Protein AF-A0A0F9K591-F1 (afdb_monomer_lite)

Sequence (362 aa):
MTRSLPLEEAEEAMSMILRGEVLPEQLGAFLMLLRVKEESPEEIAGFVRAGRNLFDLPSPAPEVDIDWSSYAGKRRQLPWFLLAALLLGGASMISLLFRRGQDRPLLLFVGWRRIGRICLLAVVLPLAVYTVYTFTGRDRIYGMGYVMDKAVLAFVVLIAAVYLLLIRLSYSAVRRRAIELGLDVPPAIGLRDRKWTVGIGAVIALAAAVYLLGWWAGVFEPKQWNRLDYFVPGLYSVPGLDYSGPGPDYFGPGVILACVVVGFLLACKVREYFGVTYRKRYKPFRRALRRSLVPILAAATILIGVSCGWVLARGERSAVRRMKGNAVVSLSREVDRCDYRLLRDRMARQHKQMLAKGRHGQ

Organism: NCBI:txid412755

pLDDT: mean 71.99, std 16.07, range [31.25, 96.31]

Foldseek 3Di:
DDDADALQRLLVVLLCVVVVVDDPVRVVVVVVSCVVVPHDPSNVNSNVNSVVVPDDDDPPDDDDPDDDDCDDDPDPDDPVVVVVCVVVVVVVVVVVVPDDDPLDLDLQPLDPVLLVVLLCVLPVVLVVVLVVLVVLAPCPLDDCLQCLLVVLLSVLVSVLSSVVSNLVSLLVSLQVSCVVVVHDHDDDDDCVVCVPLVVVLVVLVVVSVVVSVCNRVCVVPDPDDDSPLDDPPPPDDDPDDPNPDDPRPNPDPSVVSSVVSVVSVVVVCCCPVVPPVCCPPCVSSSVSSVSNSVVSVVVSVVVNCVVVVVVVVVVLVVVCVVCVVPDPDDVVVVVVVPDDVVVVVVVVVVVVVVVVVVVVPD

Structure (mmCIF, N/CA/C/O backbone):
data_AF-A0A0F9K591-F1
#
_entry.id   AF-A0A0F9K591-F1
#
loop_
_atom_site.group_PDB
_atom_site.id
_atom_site.type_symbol
_atom_site.label_atom_id
_atom_site.label_alt_id
_atom_site.label_comp_id
_atom_site.label_asym_id
_atom_site.label_entity_id
_atom_site.label_seq_id
_atom_site.pdbx_PDB_ins_code
_atom_site.Cartn_x
_atom_site.Cartn_y
_atom_site.Cartn_z
_atom_site.occupancy
_atom_site.B_iso_or_equiv
_atom_site.auth_seq_id
_atom_site.auth_comp_id
_atom_site.auth_asym_id
_atom_site.auth_atom_id
_atom_site.pdbx_PDB_model_num
ATOM 1 N N . MET A 1 1 ? -56.962 -6.510 19.700 1.00 41.84 1 MET A N 1
ATOM 2 C CA . MET A 1 1 ? -56.358 -5.745 20.809 1.00 41.84 1 MET A CA 1
ATOM 3 C C . MET A 1 1 ? -54.937 -6.241 20.958 1.00 41.84 1 MET A C 1
ATOM 5 O O . MET A 1 1 ? -54.765 -7.384 21.350 1.00 41.84 1 MET A O 1
ATOM 9 N N . THR A 1 2 ? -53.942 -5.438 20.599 1.00 63.00 2 THR A N 1
ATOM 10 C CA . THR A 1 2 ? -52.539 -5.829 20.774 1.00 63.00 2 THR A CA 1
ATOM 11 C C . THR A 1 2 ? -51.804 -4.607 21.300 1.00 63.00 2 THR A C 1
ATOM 13 O O . THR A 1 2 ? -51.453 -3.717 20.532 1.00 63.00 2 THR A O 1
ATOM 16 N N . ARG A 1 3 ? -51.684 -4.510 22.629 1.00 86.38 3 ARG A N 1
ATOM 17 C CA . ARG A 1 3 ? -50.817 -3.514 23.270 1.00 86.38 3 ARG A CA 1
ATOM 18 C C . ARG A 1 3 ? -49.416 -4.107 23.392 1.00 86.38 3 ARG A C 1
ATOM 20 O O . ARG A 1 3 ? -49.297 -5.307 23.631 1.00 86.38 3 ARG A O 1
ATOM 27 N N . SER A 1 4 ? -48.384 -3.288 23.232 1.00 89.12 4 SER A N 1
ATOM 28 C CA . SER A 1 4 ? -47.026 -3.687 23.611 1.00 89.12 4 SER A CA 1
ATOM 29 C C . SER A 1 4 ? -46.876 -3.675 25.125 1.00 89.12 4 SER A C 1
ATOM 31 O O . SER A 1 4 ? -47.533 -2.882 25.807 1.00 89.12 4 SER A O 1
ATOM 33 N N . LEU A 1 5 ? -46.039 -4.571 25.637 1.00 91.12 5 LEU A N 1
ATOM 34 C CA . LEU A 1 5 ? -45.696 -4.595 27.048 1.00 91.12 5 LEU A CA 1
ATOM 35 C C . LEU A 1 5 ? -44.715 -3.451 27.350 1.00 91.12 5 LEU A C 1
ATOM 37 O O . LEU A 1 5 ? -43.788 -3.220 26.570 1.00 91.12 5 LEU A O 1
ATOM 41 N N . PRO A 1 6 ? -44.893 -2.724 28.464 1.00 94.12 6 PRO A N 1
ATOM 42 C CA . PRO A 1 6 ? -43.835 -1.882 28.999 1.00 94.12 6 PRO A CA 1
ATOM 43 C C . PRO A 1 6 ? -42.636 -2.741 29.423 1.00 94.12 6 PRO A C 1
ATOM 45 O O . PRO A 1 6 ? -42.735 -3.960 29.582 1.00 94.12 6 PRO A O 1
ATOM 48 N N . LEU A 1 7 ? -41.489 -2.090 29.604 1.00 94.25 7 LEU A N 1
ATOM 49 C CA . LEU A 1 7 ? -40.208 -2.749 29.846 1.00 94.25 7 LEU A CA 1
ATOM 50 C C . LEU A 1 7 ? -40.239 -3.687 31.062 1.00 94.25 7 LEU A C 1
ATOM 52 O O . LEU A 1 7 ? -39.704 -4.790 30.983 1.00 94.25 7 LEU A O 1
ATOM 56 N N . GLU A 1 8 ? -40.873 -3.269 32.161 1.00 96.00 8 GLU A N 1
ATOM 57 C CA . GLU A 1 8 ? -40.969 -4.064 33.388 1.00 96.00 8 GLU A CA 1
ATOM 58 C C . GLU A 1 8 ? -41.819 -5.326 33.183 1.00 96.00 8 GLU A C 1
ATOM 60 O O . GLU A 1 8 ? -41.392 -6.418 33.552 1.00 96.00 8 GLU A O 1
ATOM 65 N N . GLU A 1 9 ? -42.979 -5.198 32.526 1.00 95.38 9 GLU A N 1
ATOM 66 C CA . GLU A 1 9 ? -43.851 -6.340 32.206 1.00 95.38 9 GLU A CA 1
ATOM 67 C C . GLU A 1 9 ? -43.150 -7.321 31.249 1.00 95.38 9 GLU A C 1
ATOM 69 O O . GLU A 1 9 ? -43.294 -8.536 31.375 1.00 95.38 9 GLU A O 1
ATOM 74 N N . ALA A 1 10 ? -42.364 -6.812 30.296 1.00 95.50 10 ALA A N 1
ATOM 75 C CA . ALA A 1 10 ? -41.593 -7.640 29.376 1.00 95.50 10 ALA A CA 1
ATOM 76 C C . ALA A 1 10 ? -40.443 -8.387 30.074 1.00 95.50 10 ALA A C 1
ATOM 78 O O . ALA A 1 10 ? -40.210 -9.565 29.789 1.00 95.50 10 ALA A O 1
ATOM 79 N N . GLU A 1 11 ? -39.732 -7.725 30.992 1.00 96.31 11 GLU A N 1
ATOM 80 C CA . GLU A 1 11 ? -38.689 -8.342 31.820 1.00 96.31 11 GLU A CA 1
ATOM 81 C C . GLU A 1 11 ? -39.271 -9.435 32.721 1.00 96.31 11 GLU A C 1
ATOM 83 O O . GLU A 1 11 ? -38.713 -10.532 32.787 1.00 96.31 11 GLU A O 1
ATOM 88 N N . GLU A 1 12 ? -40.409 -9.181 33.366 1.00 95.69 12 GLU A N 1
ATOM 89 C CA . GLU A 1 12 ? -41.097 -10.164 34.203 1.00 95.69 12 GLU A CA 1
ATOM 90 C C . GLU A 1 12 ? -41.573 -11.368 33.381 1.00 95.69 12 GLU A C 1
ATOM 92 O O . GLU A 1 12 ? -41.229 -12.507 33.705 1.00 95.69 12 GLU A O 1
ATOM 97 N N . ALA A 1 13 ? -42.269 -11.126 32.265 1.00 94.81 13 ALA A N 1
ATOM 98 C CA . ALA A 1 13 ? -42.763 -12.186 31.390 1.00 94.81 13 ALA A CA 1
ATOM 99 C C . ALA A 1 13 ? -41.624 -13.078 30.871 1.00 94.81 13 ALA A C 1
ATOM 101 O O . ALA A 1 13 ? -41.712 -14.305 30.937 1.00 94.81 13 ALA A O 1
ATOM 102 N N . MET A 1 14 ? -40.521 -12.485 30.400 1.00 96.12 14 MET A N 1
ATOM 103 C CA . MET A 1 14 ? -39.366 -13.259 29.938 1.00 96.12 14 MET A CA 1
ATOM 104 C C . MET A 1 14 ? -38.643 -13.968 31.086 1.00 96.12 14 MET A C 1
ATOM 106 O O . MET A 1 14 ? -38.160 -15.080 30.895 1.00 96.12 14 MET A O 1
ATOM 110 N N . SER A 1 15 ? -38.608 -13.387 32.287 1.00 95.31 15 SER A N 1
ATOM 111 C CA . SER A 1 15 ? -38.042 -14.050 33.469 1.00 95.31 15 SER A CA 1
ATOM 112 C C . SER A 1 15 ? -38.832 -15.307 33.837 1.00 95.31 15 SER A C 1
ATOM 114 O O . SER A 1 15 ? -38.227 -16.352 34.063 1.00 95.31 15 SER A O 1
ATOM 116 N N . MET A 1 16 ? -40.169 -15.242 33.828 1.00 94.94 16 MET A N 1
ATOM 117 C CA . MET A 1 16 ? -41.030 -16.411 34.054 1.00 94.94 16 MET A CA 1
ATOM 118 C C . MET A 1 16 ? -40.804 -17.493 32.992 1.00 94.94 16 MET A C 1
ATOM 120 O O . MET A 1 16 ? -40.668 -18.670 33.325 1.00 94.94 16 MET A O 1
ATOM 124 N N . ILE A 1 17 ? -40.704 -17.101 31.715 1.00 95.38 17 ILE A N 1
ATOM 125 C CA . ILE A 1 17 ? -40.409 -18.025 30.607 1.00 95.38 17 ILE A CA 1
ATOM 126 C C . ILE A 1 17 ? -39.062 -18.722 30.826 1.00 95.38 17 ILE A C 1
ATOM 128 O O . ILE A 1 17 ? -38.976 -19.946 30.741 1.00 95.38 17 ILE A O 1
ATOM 132 N N . LEU A 1 18 ? -38.015 -17.955 31.132 1.00 93.00 18 LEU A N 1
ATOM 133 C CA . LEU A 1 18 ? -36.660 -18.465 31.329 1.00 93.00 18 LEU A CA 1
ATOM 134 C C . LEU A 1 18 ? -36.521 -19.359 32.571 1.00 93.00 18 LEU A C 1
ATOM 136 O O . LEU A 1 18 ? -35.697 -20.272 32.565 1.00 93.00 18 LEU A O 1
ATOM 140 N N . ARG A 1 19 ? -37.332 -19.131 33.612 1.00 93.25 19 ARG A N 1
ATOM 141 C CA . ARG A 1 19 ? -37.403 -19.980 34.815 1.00 93.25 19 ARG A CA 1
ATOM 142 C C . ARG A 1 19 ? -38.335 -21.189 34.665 1.00 93.25 19 ARG A C 1
ATOM 144 O O . ARG A 1 19 ? -38.400 -22.012 35.571 1.00 93.25 19 ARG A O 1
ATOM 151 N N . GLY A 1 20 ? -39.032 -21.325 33.534 1.00 93.06 20 GLY A N 1
ATOM 152 C CA . GLY A 1 20 ? -39.978 -22.419 33.302 1.00 93.06 20 GLY A CA 1
ATOM 153 C C . GLY A 1 20 ? -41.276 -22.306 34.113 1.00 93.06 20 GLY A C 1
ATOM 154 O O . GLY A 1 20 ? -41.934 -23.312 34.352 1.00 93.06 20 GLY A O 1
ATOM 155 N N . GLU A 1 21 ? -41.657 -21.097 34.530 1.00 96.06 21 GLU A N 1
ATOM 156 C CA . GLU A 1 21 ? -42.849 -20.804 35.350 1.00 96.06 21 GLU A CA 1
ATOM 157 C C . GLU A 1 21 ? -44.128 -20.613 34.507 1.00 96.06 21 GLU A C 1
ATOM 159 O O . GLU A 1 21 ? -45.138 -20.112 34.999 1.00 96.06 21 GLU A O 1
ATOM 164 N N . VAL A 1 22 ? -44.096 -20.983 33.224 1.00 96.25 22 VAL A N 1
ATOM 165 C CA . VAL A 1 22 ? -45.199 -20.797 32.269 1.00 96.25 22 VAL A CA 1
ATOM 166 C C . VAL A 1 22 ? -45.635 -22.123 31.659 1.00 96.25 22 VAL A C 1
ATOM 168 O O . VAL A 1 22 ? -44.820 -23.016 31.422 1.00 96.25 22 VAL A O 1
ATOM 171 N N . LEU A 1 23 ? -46.927 -22.240 31.353 1.00 95.62 23 LEU A N 1
ATOM 172 C CA . LEU A 1 23 ? -47.455 -23.399 30.637 1.00 95.62 23 LEU A CA 1
ATOM 173 C C . LEU A 1 23 ? -46.992 -23.382 29.163 1.00 95.62 23 LEU A C 1
ATOM 175 O O . LEU A 1 23 ? -46.890 -22.302 28.567 1.00 95.62 23 LEU A O 1
ATOM 179 N N . PRO A 1 24 ? -46.758 -24.546 28.526 1.00 94.25 24 PRO A N 1
ATOM 180 C CA . PRO A 1 24 ? -46.378 -24.623 27.111 1.00 94.25 24 PRO A CA 1
ATOM 181 C C . PRO A 1 24 ? -47.352 -23.896 26.172 1.00 94.25 24 PRO A C 1
ATOM 183 O O . PRO A 1 24 ? -46.929 -23.254 25.210 1.00 94.25 24 PRO A O 1
ATOM 186 N N . GLU A 1 25 ? -48.651 -23.945 26.472 1.00 95.50 25 GLU A N 1
ATOM 187 C CA . GLU A 1 25 ? -49.708 -23.265 25.722 1.00 95.50 25 GLU A CA 1
ATOM 188 C C . GLU A 1 25 ? -49.583 -21.738 25.828 1.00 95.50 25 GLU A C 1
ATOM 190 O O . GLU A 1 25 ? -49.759 -21.032 24.832 1.00 95.50 25 GLU A O 1
ATOM 195 N N . GLN A 1 26 ? -49.227 -21.221 27.011 1.00 93.38 26 GLN A N 1
ATOM 196 C CA . GLN A 1 26 ? -49.001 -19.790 27.237 1.00 93.38 26 GLN A CA 1
ATOM 197 C C . GLN A 1 26 ? -47.757 -19.306 26.492 1.00 93.38 26 GLN A C 1
ATOM 199 O O . GLN A 1 26 ? -47.809 -18.267 25.837 1.00 93.38 26 GLN A O 1
ATOM 204 N N . LEU A 1 27 ? -46.663 -20.075 26.533 1.00 95.38 27 LEU A N 1
ATOM 205 C CA . LEU A 1 27 ? -45.444 -19.763 25.786 1.00 95.38 27 LEU A CA 1
ATOM 206 C C . LEU A 1 27 ? -45.701 -19.762 24.273 1.00 95.38 27 LEU A C 1
ATOM 208 O O . LEU A 1 27 ? -45.292 -18.833 23.576 1.00 95.38 27 LEU A O 1
ATOM 212 N N . GLY A 1 28 ? -46.412 -20.772 23.765 1.00 92.81 28 GLY A N 1
ATOM 213 C CA . GLY A 1 28 ? -46.792 -20.853 22.356 1.00 92.81 28 GLY A CA 1
ATOM 214 C C . GLY A 1 28 ? -47.625 -19.649 21.916 1.00 92.81 28 GLY A C 1
ATOM 215 O O . GLY A 1 28 ? -47.285 -18.995 20.929 1.00 92.81 28 GLY A O 1
ATOM 216 N N . ALA A 1 29 ? -48.666 -19.303 22.680 1.00 92.81 29 ALA A N 1
ATOM 217 C CA . ALA A 1 29 ? -49.500 -18.134 22.408 1.00 92.81 29 ALA A CA 1
ATOM 218 C C . ALA A 1 29 ? -48.696 -16.824 22.458 1.00 92.81 29 ALA A C 1
ATOM 220 O O . ALA A 1 29 ? -48.820 -15.992 21.560 1.00 92.81 29 ALA A O 1
ATOM 221 N N . PHE A 1 30 ? -47.832 -16.663 23.463 1.00 92.62 30 PHE A N 1
ATOM 222 C CA . PHE A 1 30 ? -46.967 -15.496 23.624 1.00 92.62 30 PHE A CA 1
ATOM 223 C C . PHE A 1 30 ? -46.024 -15.309 22.427 1.00 92.62 30 PHE A C 1
ATOM 225 O O . PHE A 1 30 ? -45.991 -14.235 21.826 1.00 92.62 30 PHE A O 1
ATOM 232 N N . LEU A 1 31 ? -45.318 -16.367 22.012 1.00 93.06 31 LEU A N 1
ATOM 233 C CA . LEU A 1 31 ? -44.408 -16.328 20.864 1.00 93.06 31 LEU A CA 1
ATOM 234 C C . LEU A 1 31 ? -45.148 -16.107 19.538 1.00 93.06 31 LEU A C 1
ATOM 236 O O . LEU A 1 31 ? -44.657 -15.378 18.675 1.00 93.06 31 LEU A O 1
ATOM 240 N N . MET A 1 32 ? -46.336 -16.696 19.365 1.00 93.25 32 MET A N 1
ATOM 241 C CA . MET A 1 32 ? -47.163 -16.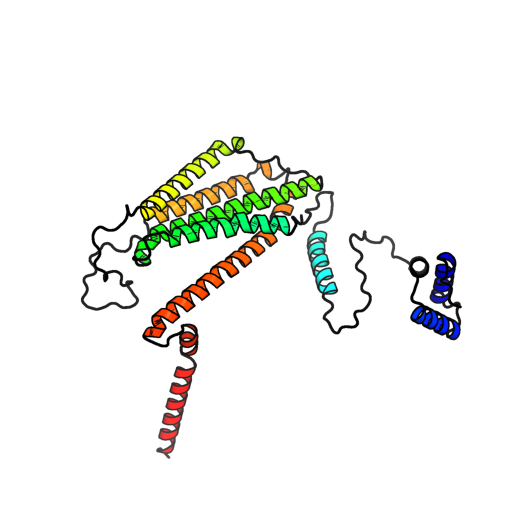457 18.178 1.00 93.25 32 MET A CA 1
ATOM 242 C C . MET A 1 32 ? -47.644 -15.006 18.100 1.00 93.25 32 MET A C 1
ATOM 244 O O . MET A 1 32 ? -47.613 -14.412 17.021 1.00 93.25 32 MET A O 1
ATOM 248 N N . LEU A 1 33 ? -48.046 -14.415 19.228 1.00 90.50 33 LEU A N 1
ATOM 249 C CA . LEU A 1 33 ? -48.460 -13.015 19.288 1.00 90.50 33 LEU A CA 1
ATOM 250 C C . LEU A 1 33 ? -47.289 -12.068 19.016 1.00 90.50 33 LEU A C 1
ATOM 252 O O . LEU A 1 33 ? -47.445 -11.166 18.195 1.00 90.50 33 LEU A O 1
ATOM 256 N N . LEU A 1 34 ? -46.115 -12.302 19.614 1.00 91.31 34 LEU A N 1
ATOM 257 C CA . LEU A 1 34 ? -44.901 -11.535 19.304 1.00 91.31 34 LEU A CA 1
ATOM 258 C C . LEU A 1 34 ? -44.532 -11.643 17.824 1.00 91.31 34 LEU A C 1
ATOM 260 O O . LEU A 1 34 ? -44.190 -10.646 17.200 1.00 91.31 34 LEU A O 1
ATOM 264 N N . ARG A 1 35 ? -44.676 -12.827 17.222 1.00 88.56 35 ARG A N 1
ATOM 265 C CA . ARG A 1 35 ? -44.361 -13.035 15.805 1.00 88.56 35 ARG A CA 1
ATOM 266 C C . ARG A 1 35 ? -45.274 -12.255 14.855 1.00 88.56 35 ARG A C 1
ATOM 268 O O . ARG A 1 35 ? -44.810 -11.853 13.792 1.00 88.56 35 ARG A O 1
ATOM 275 N N . VAL A 1 36 ? -46.553 -12.096 15.198 1.00 89.56 36 VAL A N 1
ATOM 276 C CA . VAL A 1 36 ? -47.539 -11.364 14.378 1.00 89.56 36 VAL A CA 1
ATOM 277 C C . VAL A 1 36 ? -47.478 -9.860 14.637 1.00 89.56 36 VAL A C 1
ATOM 279 O O . VAL A 1 36 ? -47.648 -9.076 13.708 1.00 89.56 36 VAL A O 1
ATOM 282 N N . LYS A 1 37 ? -47.257 -9.462 15.893 1.00 90.81 37 LYS A N 1
ATOM 283 C CA . LYS A 1 37 ? -47.195 -8.059 16.317 1.00 90.81 37 LYS A CA 1
ATOM 284 C C . LYS A 1 37 ? -45.845 -7.402 16.003 1.00 90.81 37 LYS A C 1
ATOM 286 O O . LYS A 1 37 ? -45.813 -6.193 15.815 1.00 90.81 37 LYS A O 1
ATOM 291 N N . GLU A 1 38 ? -44.782 -8.204 15.941 1.00 90.31 38 GLU A N 1
ATOM 292 C CA . GLU A 1 38 ? -43.374 -7.790 16.027 1.00 90.31 38 GLU A CA 1
ATOM 293 C C . GLU A 1 38 ? -43.019 -7.212 17.410 1.00 90.31 38 GLU A C 1
ATOM 295 O O . GLU A 1 38 ? -43.879 -6.699 18.131 1.00 90.31 38 GLU A O 1
ATOM 300 N N . GLU A 1 39 ? -41.764 -7.359 17.839 1.00 91.50 39 GLU A N 1
ATOM 301 C CA . GLU A 1 39 ? -41.342 -6.920 19.172 1.00 91.50 39 GLU A CA 1
ATOM 302 C C . GLU A 1 39 ? -41.098 -5.400 19.221 1.00 91.50 39 GLU A C 1
ATOM 304 O O . GLU A 1 39 ? -40.502 -4.825 18.306 1.00 91.50 39 GLU A O 1
ATOM 309 N N . SER A 1 40 ? -41.520 -4.731 20.303 1.00 92.75 40 SER A N 1
ATOM 310 C CA . SER A 1 40 ? -41.183 -3.317 20.529 1.00 92.75 40 SER A CA 1
ATOM 311 C C . SER A 1 40 ? -39.781 -3.152 21.142 1.00 92.75 40 SER A C 1
ATOM 313 O O . SER A 1 40 ? -39.250 -4.090 21.745 1.00 92.75 40 SER A O 1
ATOM 315 N N . PRO A 1 41 ? -39.153 -1.964 21.036 1.00 93.44 41 PRO A N 1
ATOM 316 C CA . PRO A 1 41 ? -37.857 -1.700 21.665 1.00 93.44 41 PRO A CA 1
ATOM 317 C C . PRO A 1 41 ? -37.842 -1.957 23.179 1.00 93.44 41 PRO A C 1
ATOM 319 O O . PRO A 1 41 ? -36.866 -2.494 23.703 1.00 93.44 41 PRO A O 1
ATOM 322 N N . GLU A 1 42 ? -38.922 -1.598 23.875 1.00 92.12 42 GLU A N 1
ATOM 323 C CA . GLU A 1 42 ? -39.094 -1.792 25.318 1.00 92.12 42 GLU A CA 1
ATOM 324 C C . GLU A 1 42 ? -39.183 -3.277 25.671 1.00 92.12 42 GLU A C 1
ATOM 326 O O . GLU A 1 42 ? -38.544 -3.722 26.624 1.00 92.12 42 GLU A O 1
ATOM 331 N N . GLU A 1 43 ? -39.910 -4.050 24.862 1.00 94.00 43 GLU A N 1
ATOM 332 C CA . GLU A 1 43 ? -40.028 -5.497 25.025 1.00 94.00 43 GLU A CA 1
ATOM 333 C C . GLU A 1 43 ? -38.680 -6.188 24.851 1.00 94.00 43 GLU A C 1
ATOM 335 O O . GLU A 1 43 ? -38.258 -6.939 25.727 1.00 94.00 43 GLU A O 1
ATOM 340 N N . ILE A 1 44 ? -37.949 -5.873 23.775 1.00 93.88 44 ILE A N 1
ATOM 341 C CA . ILE A 1 44 ? -36.608 -6.424 23.538 1.00 93.88 44 ILE A CA 1
ATOM 342 C C . ILE A 1 44 ? -35.666 -6.062 24.694 1.00 93.88 44 ILE A C 1
ATOM 344 O O . ILE A 1 44 ? -34.909 -6.914 25.162 1.00 93.88 44 ILE A O 1
ATOM 348 N N . ALA A 1 45 ? -35.704 -4.817 25.177 1.00 94.00 45 ALA A N 1
ATOM 349 C CA . ALA A 1 45 ? -34.875 -4.385 26.299 1.00 94.00 45 ALA A CA 1
ATOM 350 C C . ALA A 1 45 ? -35.203 -5.156 27.590 1.00 94.00 45 ALA A C 1
ATOM 352 O O . ALA A 1 45 ? -34.280 -5.618 28.268 1.00 94.00 45 ALA A O 1
ATOM 353 N N . GLY A 1 46 ? -36.491 -5.343 27.897 1.00 94.56 46 GLY A N 1
ATOM 354 C CA . GLY A 1 46 ? -36.947 -6.161 29.022 1.00 94.56 46 GLY A CA 1
ATOM 355 C C . GLY A 1 46 ? -36.497 -7.618 28.894 1.00 94.56 46 GLY A C 1
ATOM 356 O O . GLY A 1 46 ? -35.919 -8.178 29.826 1.00 94.56 46 GLY A O 1
ATOM 357 N N . PHE A 1 47 ? -36.637 -8.211 27.706 1.00 95.31 47 PHE A N 1
ATOM 358 C CA . PHE A 1 47 ? -36.214 -9.587 27.434 1.00 95.31 47 PHE A CA 1
ATOM 359 C C . PHE A 1 47 ? -34.703 -9.786 27.616 1.00 95.31 47 PHE A C 1
ATOM 361 O O . PHE A 1 47 ? -34.264 -10.774 28.207 1.00 95.31 47 PHE A O 1
ATOM 368 N N . VAL A 1 48 ? -33.891 -8.832 27.149 1.00 93.31 48 VAL A N 1
ATOM 369 C CA . VAL A 1 48 ? -32.429 -8.865 27.314 1.00 93.31 48 VAL A CA 1
ATOM 370 C C . VAL A 1 48 ? -32.033 -8.740 28.786 1.00 93.31 48 VAL A C 1
ATOM 372 O O . VAL A 1 48 ? -31.099 -9.421 29.217 1.00 93.31 48 VAL A O 1
ATOM 375 N N . ARG A 1 49 ? -32.722 -7.900 29.570 1.00 94.06 49 ARG A N 1
ATOM 376 C CA . ARG A 1 49 ? -32.484 -7.781 31.018 1.00 94.06 49 ARG A CA 1
ATOM 377 C C . ARG A 1 49 ? -32.793 -9.084 31.749 1.00 94.06 49 ARG A C 1
ATOM 379 O O . ARG A 1 49 ? -31.936 -9.563 32.487 1.00 94.06 49 ARG A O 1
ATOM 386 N N . ALA A 1 50 ? -33.944 -9.691 31.463 1.00 94.19 50 ALA A N 1
ATOM 387 C CA . ALA A 1 50 ? -34.320 -10.991 32.014 1.00 94.19 50 ALA A CA 1
ATOM 388 C C . ALA A 1 50 ? -33.258 -12.064 31.716 1.00 94.19 50 ALA A C 1
ATOM 390 O O . ALA A 1 50 ? -32.812 -12.765 32.622 1.00 94.19 50 ALA A O 1
ATOM 391 N N . GLY A 1 51 ? -32.776 -12.130 30.468 1.00 91.31 51 GLY A N 1
ATOM 392 C CA . GLY A 1 51 ? -31.694 -13.039 30.081 1.00 91.31 51 GLY A CA 1
ATOM 393 C C . GLY A 1 51 ? -30.396 -12.788 30.853 1.00 91.31 51 GLY A C 1
ATOM 394 O O . GLY A 1 51 ? -29.808 -13.720 31.393 1.00 91.31 51 GLY A O 1
ATOM 395 N N . ARG A 1 52 ? -29.960 -11.527 30.961 1.00 87.94 52 ARG A N 1
ATOM 396 C CA . ARG A 1 52 ? -28.738 -11.158 31.701 1.00 87.94 52 ARG A CA 1
ATOM 397 C C . ARG A 1 52 ? -28.797 -11.517 33.182 1.00 87.94 52 ARG A C 1
ATOM 399 O O . ARG A 1 52 ? -27.767 -11.893 33.725 1.00 87.94 52 ARG A O 1
ATOM 406 N N . ASN A 1 53 ? -29.968 -11.416 33.806 1.00 88.56 53 ASN A N 1
ATOM 407 C CA . ASN A 1 53 ? -30.150 -11.754 35.218 1.00 88.56 53 ASN A CA 1
ATOM 408 C C . ASN A 1 53 ? -30.103 -13.270 35.479 1.00 88.56 53 ASN A C 1
ATOM 410 O O . ASN A 1 53 ? -29.860 -13.675 36.610 1.00 88.56 53 ASN A O 1
ATOM 414 N N . LEU A 1 54 ? -30.338 -14.098 34.455 1.00 86.62 54 LEU A N 1
ATOM 415 C CA . LEU A 1 54 ? -30.279 -15.558 34.561 1.00 86.62 54 LEU A CA 1
ATOM 416 C C . LEU A 1 54 ? -28.862 -16.114 34.350 1.00 86.62 54 LEU A C 1
ATOM 418 O O . LEU A 1 54 ? -28.532 -17.179 34.865 1.00 86.62 54 LEU A O 1
ATOM 422 N N . PHE A 1 55 ? -28.034 -15.446 33.543 1.00 83.00 55 PHE A N 1
ATOM 423 C CA . PHE A 1 55 ? -26.714 -15.967 33.196 1.00 83.00 55 PHE A CA 1
ATOM 424 C C . PHE A 1 55 ? -25.703 -15.765 34.330 1.00 83.00 55 PHE A C 1
ATOM 426 O O . PHE A 1 55 ? -25.242 -14.649 34.571 1.00 83.00 55 PHE A O 1
ATOM 433 N N . ASP A 1 56 ? -25.262 -16.867 34.936 1.00 80.75 56 ASP A N 1
ATOM 434 C CA . ASP A 1 56 ? -24.087 -16.880 35.808 1.00 80.75 56 ASP A CA 1
ATOM 435 C C . ASP A 1 56 ? -22.814 -16.691 34.975 1.00 80.75 56 ASP A C 1
ATOM 437 O O . ASP A 1 56 ? -22.307 -17.609 34.320 1.00 80.75 56 ASP A O 1
ATOM 441 N N . LEU A 1 57 ? -22.286 -15.468 34.979 1.00 77.19 57 LEU A N 1
ATOM 442 C CA . LEU A 1 57 ? -21.030 -15.160 34.306 1.00 77.19 57 LEU A CA 1
ATOM 443 C C . LEU A 1 57 ? -19.840 -15.628 35.161 1.00 77.19 57 LEU A C 1
ATOM 445 O O . LEU A 1 57 ? -19.767 -15.301 36.348 1.00 77.19 57 LEU A O 1
ATOM 449 N N . PRO A 1 58 ? -18.862 -16.346 34.578 1.00 76.75 58 PRO A N 1
ATOM 450 C CA . PRO A 1 58 ? -17.674 -16.766 35.309 1.00 76.75 58 PRO A CA 1
ATOM 451 C C . PRO A 1 58 ? -16.877 -15.548 35.794 1.00 76.75 58 PRO A C 1
ATOM 453 O O . PRO A 1 58 ? -16.590 -14.633 35.021 1.00 76.75 58 PRO A O 1
ATOM 456 N N . SER A 1 59 ? -16.486 -15.556 37.072 1.00 76.94 59 SER A N 1
ATOM 457 C CA . SER A 1 59 ? -15.651 -14.519 37.688 1.00 76.94 59 SER A CA 1
ATOM 458 C C . SER A 1 59 ? -14.241 -15.060 37.982 1.00 76.94 59 SER A C 1
ATOM 460 O O . SER A 1 59 ? -14.130 -16.120 38.602 1.00 76.94 59 SER A O 1
ATOM 462 N N . PRO A 1 60 ? -13.155 -14.372 37.571 1.00 77.06 60 PRO A N 1
ATOM 463 C CA . PRO A 1 60 ? -13.140 -13.086 36.875 1.00 77.06 60 PRO A CA 1
ATOM 464 C C . PRO A 1 60 ? -13.405 -13.237 35.369 1.00 77.06 60 PRO A C 1
ATOM 466 O O . PRO A 1 60 ? -12.699 -13.970 34.672 1.00 77.06 60 PRO A O 1
ATOM 469 N N . ALA A 1 61 ? -14.380 -12.490 34.851 1.00 69.94 61 ALA A N 1
ATOM 470 C CA . ALA A 1 61 ? -14.612 -12.409 33.415 1.00 69.94 61 ALA A CA 1
ATOM 471 C C . ALA A 1 61 ? -13.453 -11.647 32.739 1.00 69.94 61 ALA A C 1
ATOM 473 O O . ALA A 1 61 ? -12.966 -10.650 33.288 1.00 69.94 61 ALA A O 1
ATOM 474 N N . PRO A 1 62 ? -12.982 -12.081 31.557 1.00 72.25 62 PRO A N 1
ATOM 475 C CA . PRO A 1 62 ? -12.003 -11.316 30.801 1.00 72.25 62 PRO A CA 1
ATOM 476 C C . PRO A 1 62 ? -12.598 -9.971 30.368 1.00 72.25 62 PRO A C 1
ATOM 478 O O . PRO A 1 62 ? -13.781 -9.863 30.063 1.00 72.25 62 PRO A O 1
ATOM 481 N N . GLU A 1 63 ? -11.755 -8.943 30.301 1.00 71.19 63 GLU A N 1
ATOM 482 C CA . GLU A 1 63 ? -12.134 -7.642 29.747 1.00 71.19 63 GLU A CA 1
ATOM 483 C C . GLU A 1 63 ? -12.456 -7.805 28.247 1.00 71.19 63 GLU A C 1
ATOM 485 O O . GLU A 1 63 ? -11.603 -8.246 27.471 1.00 71.19 63 GLU A O 1
ATOM 490 N N . VAL A 1 64 ? -13.698 -7.509 27.851 1.00 67.50 64 VAL A N 1
ATOM 491 C CA . VAL A 1 64 ? -14.195 -7.683 26.476 1.00 67.50 64 VAL A CA 1
ATOM 492 C C . VAL A 1 64 ? -14.098 -6.356 25.725 1.00 67.50 64 VAL A C 1
ATOM 494 O O . VAL A 1 64 ? -14.828 -5.417 26.020 1.00 67.50 64 VAL A O 1
ATOM 497 N N . ASP A 1 65 ? -13.213 -6.286 24.726 1.00 68.50 65 ASP A N 1
ATOM 498 C CA . ASP A 1 65 ? -13.085 -5.107 23.853 1.00 68.50 65 ASP A CA 1
ATOM 499 C C . ASP A 1 65 ? -14.167 -5.070 22.751 1.00 68.50 65 ASP A C 1
ATOM 501 O O . ASP A 1 65 ? -14.571 -3.998 22.301 1.00 68.50 65 ASP A O 1
ATOM 505 N N . ILE A 1 66 ? -14.597 -6.240 22.262 1.00 66.88 66 ILE A N 1
ATOM 506 C CA . ILE A 1 66 ? -15.580 -6.387 21.180 1.00 66.88 66 ILE A CA 1
ATOM 507 C C . ILE A 1 66 ? -16.480 -7.578 21.498 1.00 66.88 66 ILE A C 1
ATOM 509 O O . ILE A 1 66 ? -15.998 -8.705 21.595 1.00 66.88 66 ILE A O 1
ATOM 513 N N . ASP A 1 67 ? -17.781 -7.317 21.588 1.00 69.50 67 ASP A N 1
ATOM 514 C CA . ASP A 1 67 ? -18.822 -8.341 21.624 1.00 69.50 67 ASP A CA 1
ATOM 515 C C . ASP A 1 67 ? -19.422 -8.489 20.218 1.00 69.50 67 ASP A C 1
ATOM 517 O O . ASP A 1 67 ? -19.923 -7.521 19.635 1.00 69.50 67 ASP A O 1
ATOM 521 N N . TRP A 1 68 ? -19.304 -9.684 19.633 1.00 71.56 68 TRP A N 1
ATOM 522 C CA . TRP A 1 68 ? -19.789 -9.970 18.284 1.00 71.56 68 TRP A CA 1
ATOM 523 C C . TRP A 1 68 ? -20.958 -10.944 18.343 1.00 71.56 68 TRP A C 1
ATOM 525 O O . TRP A 1 68 ? -20.790 -12.159 18.441 1.00 71.56 68 TRP A O 1
ATOM 535 N N . SER A 1 69 ? -22.160 -10.400 18.202 1.00 67.38 69 SER A N 1
ATOM 536 C CA . SER A 1 69 ? -23.389 -11.183 18.143 1.00 67.38 69 SER A CA 1
ATOM 537 C C . SER A 1 69 ? -23.427 -12.115 16.924 1.00 67.38 69 SER A C 1
ATOM 539 O O . SER A 1 69 ? -23.251 -11.676 15.786 1.00 67.38 69 SER A O 1
ATOM 541 N N . SER A 1 70 ? -23.706 -13.401 17.150 1.00 70.31 70 SER A N 1
ATOM 542 C CA . SER A 1 70 ? -23.882 -14.412 16.098 1.00 70.31 70 SER A CA 1
ATOM 543 C C . SER A 1 70 ? -25.290 -15.005 16.154 1.00 70.31 70 SER A C 1
ATOM 545 O O . SER A 1 70 ? -25.483 -16.160 16.534 1.00 70.31 70 SER A O 1
ATOM 547 N N . TYR A 1 71 ? -26.279 -14.215 15.748 1.00 67.75 71 TYR A N 1
ATOM 548 C CA . TYR A 1 71 ? -27.653 -14.687 15.577 1.00 67.75 71 TYR A CA 1
ATOM 549 C C . TYR A 1 71 ? -27.849 -15.142 14.119 1.00 67.75 71 TYR A C 1
ATOM 551 O O . TYR A 1 71 ? -27.410 -14.470 13.187 1.00 67.75 71 TYR A O 1
ATOM 559 N N . ALA A 1 72 ? -28.404 -16.342 13.932 1.00 64.50 72 ALA A N 1
ATOM 560 C CA . ALA A 1 72 ? -28.326 -17.161 12.718 1.00 64.50 72 ALA A CA 1
ATOM 561 C C . ALA A 1 72 ? -28.599 -16.446 11.374 1.00 64.50 72 ALA A C 1
ATOM 563 O O . ALA A 1 72 ? -29.465 -15.585 11.246 1.00 64.50 72 ALA A O 1
ATOM 564 N N . GLY A 1 73 ? -27.910 -16.899 10.319 1.00 58.94 73 GLY A N 1
ATOM 565 C CA . GLY A 1 73 ? -28.146 -16.481 8.939 1.00 58.94 73 GLY A CA 1
ATOM 566 C C . GLY A 1 73 ? -28.965 -17.516 8.168 1.00 58.94 73 GLY A C 1
ATOM 567 O O . GLY A 1 73 ? -28.573 -18.673 8.062 1.00 58.94 73 GLY A O 1
ATOM 568 N N . LYS A 1 74 ? -30.060 -17.091 7.529 1.00 55.69 74 LYS A N 1
ATOM 569 C CA . LYS A 1 74 ? -30.927 -17.926 6.663 1.00 55.69 74 LYS A CA 1
ATOM 570 C C . LYS A 1 74 ? -30.228 -18.453 5.389 1.00 55.69 74 LYS A C 1
ATOM 572 O O . LYS A 1 74 ? -30.875 -18.978 4.489 1.00 55.69 74 LYS A O 1
ATOM 577 N N . ARG A 1 75 ? -28.912 -18.259 5.259 1.00 64.12 75 ARG A N 1
ATOM 578 C CA . ARG A 1 75 ? -28.123 -18.539 4.055 1.00 64.12 75 ARG A CA 1
ATOM 579 C C . ARG A 1 75 ? -27.074 -19.603 4.358 1.00 64.12 75 ARG A C 1
ATOM 581 O O . ARG A 1 75 ? -26.355 -19.498 5.344 1.00 64.12 75 ARG A O 1
ATOM 588 N N . ARG A 1 76 ? -26.934 -20.578 3.454 1.00 69.06 76 ARG A N 1
ATOM 589 C CA . ARG A 1 76 ? -25.851 -21.579 3.450 1.00 69.06 76 ARG A CA 1
ATOM 590 C C . ARG A 1 76 ? -24.529 -20.943 3.011 1.00 69.06 76 ARG A C 1
ATOM 592 O O . ARG A 1 76 ? -24.003 -21.245 1.945 1.00 69.06 76 ARG A O 1
ATOM 599 N N . GLN A 1 77 ? -24.040 -19.992 3.793 1.00 74.75 77 GLN A N 1
ATOM 600 C CA . GLN A 1 77 ? -22.733 -19.380 3.601 1.00 74.75 77 GLN A CA 1
ATOM 601 C C . GLN A 1 77 ? -21.788 -19.880 4.685 1.00 74.75 77 GLN A C 1
ATOM 603 O O . GLN A 1 77 ? -22.206 -20.157 5.808 1.00 74.75 77 GLN A O 1
ATOM 608 N N . LEU A 1 78 ? -20.508 -19.996 4.335 1.00 76.81 78 LEU A N 1
ATOM 609 C CA . LEU A 1 78 ? -19.470 -20.272 5.319 1.00 76.81 78 LEU A CA 1
ATOM 610 C C . LEU A 1 78 ? -19.496 -19.165 6.393 1.00 76.81 78 LEU A C 1
ATOM 612 O O . LEU A 1 78 ? -19.678 -17.993 6.042 1.00 76.81 78 LEU A O 1
ATOM 616 N N . PRO A 1 79 ? -19.328 -19.502 7.683 1.00 71.31 79 PRO A N 1
ATOM 617 C CA . PRO A 1 79 ? -19.380 -18.547 8.785 1.00 71.31 79 PRO A CA 1
ATOM 618 C C . PRO A 1 79 ? -18.101 -17.699 8.817 1.00 71.31 79 PRO A C 1
ATOM 620 O O . PRO A 1 79 ? -17.246 -17.846 9.686 1.00 71.31 79 PRO A O 1
ATOM 623 N N . TRP A 1 80 ? -17.954 -16.787 7.854 1.00 75.50 80 TRP A N 1
ATOM 624 C CA . TRP A 1 80 ? -16.782 -15.916 7.719 1.00 75.50 80 TRP A CA 1
ATOM 625 C C . TRP A 1 80 ? -16.522 -15.059 8.964 1.00 75.50 80 TRP A C 1
ATOM 627 O O . TRP A 1 80 ? -15.385 -14.650 9.184 1.00 75.50 80 TRP A O 1
ATOM 637 N N . PHE A 1 81 ? -17.537 -14.827 9.804 1.00 71.38 81 PHE A N 1
ATOM 638 C CA . PHE A 1 81 ? -17.368 -14.152 11.090 1.00 71.38 81 PHE A CA 1
ATOM 639 C C . PHE A 1 81 ? -16.462 -14.943 12.045 1.00 71.38 81 PHE A C 1
ATOM 641 O O . PHE A 1 81 ? -15.698 -14.324 12.773 1.00 71.38 81 PHE A O 1
ATOM 648 N N . LEU A 1 82 ? -16.460 -16.284 11.994 1.00 74.00 82 LEU A N 1
ATOM 649 C CA . LEU A 1 82 ? -15.524 -17.106 12.767 1.00 74.00 82 LEU A CA 1
ATOM 650 C C . LEU A 1 82 ? -14.099 -16.933 12.254 1.00 74.00 82 LEU A C 1
ATOM 652 O O . LEU A 1 82 ? -13.182 -16.792 13.051 1.00 74.00 82 LEU A O 1
ATOM 656 N N . LEU A 1 83 ? -13.899 -16.875 10.934 1.00 76.81 83 LEU A N 1
ATOM 657 C CA . LEU A 1 83 ? -12.582 -16.579 10.368 1.00 76.81 83 LEU A CA 1
ATOM 658 C C . LEU A 1 83 ? -12.123 -15.169 10.760 1.00 76.81 83 LEU A C 1
ATOM 660 O O . LEU A 1 83 ? -10.976 -14.990 11.152 1.00 76.81 83 LEU A O 1
ATOM 664 N N . ALA A 1 84 ? -13.006 -14.173 10.696 1.00 77.75 84 ALA A N 1
ATOM 665 C CA . ALA A 1 84 ? -12.703 -12.816 11.137 1.00 77.75 84 ALA A CA 1
ATOM 666 C C . ALA A 1 84 ? -12.374 -12.771 12.638 1.00 77.75 84 ALA A C 1
ATOM 668 O O . ALA A 1 84 ? -11.381 -12.153 13.015 1.00 77.75 84 ALA A O 1
ATOM 669 N N . ALA A 1 85 ? -13.137 -13.477 13.476 1.00 72.69 85 ALA A N 1
ATOM 670 C CA . ALA A 1 85 ? -12.897 -13.604 14.910 1.00 72.69 85 ALA A CA 1
ATOM 671 C C . ALA A 1 85 ? -11.595 -14.354 15.215 1.00 72.69 85 ALA A C 1
ATOM 673 O O . ALA A 1 85 ? -10.875 -13.950 16.114 1.00 72.69 85 ALA A O 1
ATOM 674 N N . LEU A 1 86 ? -11.232 -15.382 14.442 1.00 72.56 86 LEU A N 1
ATOM 675 C CA . LEU A 1 86 ? -9.957 -16.099 14.550 1.00 72.56 86 LEU A CA 1
ATOM 676 C C . LEU A 1 86 ? -8.777 -15.286 14.021 1.00 72.56 86 LEU A C 1
ATOM 678 O O . LEU A 1 86 ? -7.671 -15.439 14.516 1.00 72.56 86 LEU A O 1
ATOM 682 N N . LEU A 1 87 ? -8.973 -14.419 13.031 1.00 77.25 87 LEU A N 1
ATOM 683 C CA . LEU A 1 87 ? -7.930 -13.518 12.542 1.00 77.25 87 LEU A CA 1
ATOM 684 C C . LEU A 1 87 ? -7.717 -12.350 13.501 1.00 77.25 87 LEU A C 1
ATOM 686 O O . LEU A 1 87 ? -6.574 -12.002 13.778 1.00 77.25 87 LEU A O 1
ATOM 690 N N . LEU A 1 88 ? -8.792 -11.777 14.044 1.00 68.19 88 LEU A N 1
ATOM 691 C CA . LEU A 1 88 ? -8.737 -10.794 15.127 1.00 68.19 88 LEU A CA 1
ATOM 692 C C . LEU A 1 88 ? -8.152 -11.427 16.389 1.00 68.19 88 LEU A C 1
ATOM 694 O O . LEU A 1 88 ? -7.254 -10.849 16.986 1.00 68.19 88 LEU A O 1
ATOM 698 N N . GLY A 1 89 ? -8.613 -12.633 16.715 1.00 66.00 89 GLY A N 1
ATOM 699 C CA . GLY A 1 89 ? -8.194 -13.516 17.797 1.00 66.00 89 GLY A CA 1
ATOM 700 C C . GLY A 1 89 ? -6.750 -13.982 17.671 1.00 66.00 89 GLY A C 1
ATOM 701 O O . GLY A 1 89 ? -6.035 -14.040 18.650 1.00 66.00 89 GLY A O 1
ATOM 702 N N . GLY A 1 90 ? -6.277 -14.284 16.467 1.00 56.09 90 GLY A N 1
ATOM 703 C CA . GLY A 1 90 ? -4.905 -14.689 16.169 1.00 56.09 90 GLY A CA 1
ATOM 704 C C . GLY A 1 90 ? -3.968 -13.489 16.103 1.00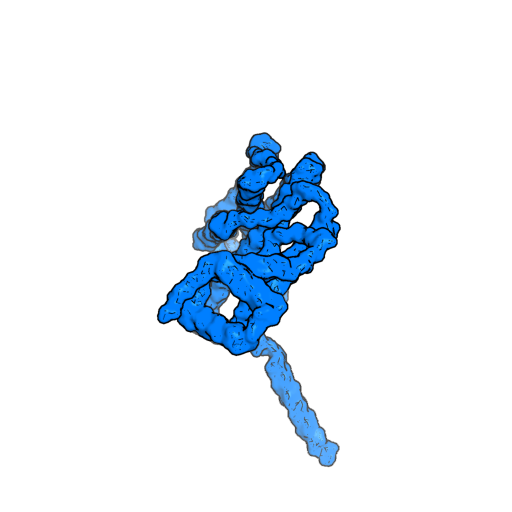 56.09 90 GLY A C 1
ATOM 705 O O . GLY A 1 90 ? -2.860 -13.537 16.633 1.00 56.09 90 GLY A O 1
ATOM 706 N N . ALA A 1 91 ? -4.434 -12.364 15.555 1.00 51.34 91 ALA A N 1
ATOM 707 C CA . ALA A 1 91 ? -3.758 -11.079 15.688 1.00 51.34 91 ALA A CA 1
ATOM 708 C C . ALA A 1 91 ? -3.663 -10.658 17.161 1.00 51.34 91 ALA A C 1
ATOM 710 O O . ALA A 1 91 ? -2.639 -10.100 17.559 1.00 51.34 91 ALA A O 1
ATOM 711 N N . SER A 1 92 ? -4.677 -10.971 17.975 1.00 45.03 92 SER A N 1
ATOM 712 C CA . SER A 1 92 ? -4.692 -10.722 19.412 1.00 45.03 92 SER A CA 1
ATOM 713 C C . SER A 1 92 ? -4.003 -11.814 20.231 1.00 45.03 92 SER A C 1
ATOM 715 O O . SER A 1 92 ? -3.479 -11.471 21.272 1.00 45.03 92 SER A O 1
ATOM 717 N N . MET A 1 93 ? -3.843 -13.056 19.761 1.00 35.00 93 MET A N 1
ATOM 718 C CA . MET A 1 93 ? -3.083 -14.138 20.415 1.00 35.00 93 MET A CA 1
ATOM 719 C C . MET A 1 93 ? -1.575 -13.964 20.188 1.00 35.00 93 MET A C 1
ATOM 721 O O . MET A 1 93 ? -0.785 -14.057 21.126 1.00 35.00 93 MET A O 1
ATOM 725 N N . ILE A 1 94 ? -1.185 -13.531 18.981 1.00 39.75 94 ILE A N 1
ATOM 726 C CA . ILE A 1 94 ? 0.131 -12.926 18.710 1.00 39.75 94 ILE A CA 1
ATOM 727 C C . ILE A 1 94 ? 0.313 -11.648 19.546 1.00 39.75 94 ILE A C 1
ATOM 729 O O . ILE A 1 94 ? 1.442 -11.271 19.843 1.00 39.75 94 ILE A O 1
ATOM 733 N N . SER A 1 95 ? -0.768 -10.980 19.959 1.00 36.44 95 SER A N 1
ATOM 734 C CA . SER A 1 95 ? -0.715 -9.850 20.896 1.00 36.44 95 SER A CA 1
ATOM 735 C C . SER A 1 95 ? -0.753 -10.265 22.381 1.00 36.44 95 SER A C 1
ATOM 737 O O . SER A 1 95 ? -0.241 -9.516 23.205 1.00 36.44 95 SER A O 1
ATOM 739 N N . LEU A 1 96 ? -1.290 -11.442 22.734 1.00 31.25 96 LEU A N 1
ATOM 740 C CA . LEU A 1 96 ? -1.427 -11.975 24.099 1.00 31.25 96 LEU A CA 1
ATOM 741 C C . LEU A 1 96 ? -0.134 -12.633 24.577 1.00 31.25 96 LEU A C 1
ATOM 743 O O . LEU A 1 96 ? 0.204 -12.492 25.748 1.00 31.25 96 LEU A O 1
ATOM 747 N N . LEU A 1 97 ? 0.656 -13.222 23.669 1.00 36.38 97 LEU A N 1
ATOM 748 C CA . LEU A 1 97 ? 2.059 -13.571 23.945 1.00 36.38 97 LEU A CA 1
ATOM 749 C C . LEU A 1 97 ? 2.915 -12.337 24.308 1.00 36.38 97 LEU A C 1
ATOM 751 O O . LEU A 1 97 ? 4.018 -12.476 24.827 1.00 36.38 97 LEU A O 1
ATOM 755 N N . PHE A 1 98 ? 2.400 -11.122 24.092 1.00 40.16 98 PHE A N 1
ATOM 756 C CA . PHE A 1 98 ? 3.014 -9.858 24.494 1.00 40.16 98 PHE A CA 1
ATOM 757 C C . PHE A 1 98 ? 2.089 -9.050 25.429 1.00 40.16 98 PHE A C 1
ATOM 759 O O . PHE A 1 98 ? 1.676 -7.946 25.073 1.00 40.16 98 PHE A O 1
ATOM 766 N N . ARG A 1 99 ? 1.767 -9.543 26.639 1.00 37.44 99 ARG A N 1
ATOM 767 C CA . ARG A 1 99 ? 0.960 -8.769 27.614 1.00 37.44 99 ARG A CA 1
ATOM 768 C C . ARG A 1 99 ? 1.733 -8.315 28.864 1.00 37.44 99 ARG A C 1
ATOM 770 O O . ARG A 1 99 ? 2.046 -9.122 29.728 1.00 37.44 99 ARG A O 1
ATOM 777 N N . ARG A 1 100 ? 1.939 -6.995 28.988 1.00 34.62 100 ARG A N 1
ATOM 778 C CA . ARG A 1 100 ? 1.636 -6.121 30.155 1.00 34.62 100 ARG A CA 1
ATOM 779 C C . ARG A 1 100 ? 2.090 -4.682 29.838 1.00 34.62 100 ARG A C 1
ATOM 781 O O . ARG A 1 100 ? 3.234 -4.485 29.445 1.00 34.62 100 ARG A O 1
ATOM 788 N N . GLY A 1 101 ? 1.215 -3.691 30.043 1.00 38.06 101 GLY A N 1
ATOM 789 C CA . GLY A 1 101 ? 1.563 -2.258 30.068 1.00 38.06 101 GLY A CA 1
ATOM 790 C C . GLY A 1 101 ? 0.924 -1.382 28.979 1.00 38.06 101 GLY A C 1
ATOM 791 O O . GLY A 1 101 ? 0.622 -1.854 27.886 1.00 38.06 101 GLY A O 1
ATOM 792 N N . GLN A 1 102 ? 0.756 -0.091 29.300 1.00 41.72 102 GLN A N 1
ATOM 793 C CA . GLN A 1 102 ? 0.200 1.039 28.519 1.00 41.72 102 GLN A CA 1
ATOM 794 C C . GLN A 1 102 ? 0.765 1.251 27.092 1.00 41.72 102 GLN A C 1
ATOM 796 O O . GLN A 1 102 ? 0.295 2.123 26.366 1.00 41.72 102 GLN A O 1
ATOM 801 N N . ASP A 1 103 ? 1.712 0.429 26.641 1.00 44.28 103 ASP A N 1
ATOM 802 C CA . ASP A 1 103 ? 2.398 0.524 25.349 1.00 44.28 103 ASP A CA 1
ATOM 803 C C . ASP A 1 103 ? 1.702 -0.299 24.244 1.00 44.28 103 ASP A C 1
ATOM 805 O O . ASP A 1 103 ? 2.318 -1.149 23.591 1.00 44.28 103 ASP A O 1
ATOM 809 N N . ARG A 1 104 ? 0.401 -0.084 24.004 1.00 46.25 104 ARG A N 1
ATOM 810 C CA . ARG A 1 104 ? -0.324 -0.787 22.925 1.00 46.25 104 ARG A CA 1
ATOM 811 C C . ARG A 1 104 ? 0.177 -0.309 21.542 1.00 46.25 104 ARG A C 1
ATOM 813 O O . ARG A 1 104 ? 0.018 0.868 21.216 1.00 46.25 104 ARG A O 1
ATOM 820 N N . PRO A 1 105 ? 0.725 -1.170 20.656 1.00 47.69 105 PRO A N 1
ATOM 821 C CA . PRO A 1 105 ? 0.888 -0.818 19.248 1.00 47.69 105 PRO A CA 1
ATOM 822 C C . PRO A 1 105 ? -0.484 -0.890 18.562 1.00 47.69 105 PRO A C 1
ATOM 824 O O . PRO A 1 105 ? -0.858 -1.938 18.037 1.00 47.69 105 PRO A O 1
ATOM 827 N N . LEU A 1 106 ? -1.238 0.212 18.565 1.00 53.06 106 LEU A N 1
ATOM 828 C CA . LEU A 1 106 ? -2.493 0.292 17.817 1.00 53.06 106 LEU A CA 1
ATOM 829 C C . LEU A 1 106 ? -2.229 0.115 16.314 1.00 53.06 106 LEU A C 1
ATOM 831 O O . LEU A 1 106 ? -1.334 0.747 15.742 1.00 53.06 106 LEU A O 1
ATOM 835 N N . LEU A 1 107 ? -3.031 -0.730 15.662 1.00 53.34 107 LEU A N 1
ATOM 836 C CA . LEU A 1 107 ? -3.198 -0.670 14.213 1.00 53.34 107 LEU A CA 1
ATOM 837 C C . LEU A 1 107 ? -3.916 0.642 13.903 1.00 53.34 107 LEU A C 1
ATOM 839 O O . LEU A 1 107 ? -5.130 0.768 14.050 1.00 53.34 107 LEU A O 1
ATOM 843 N N . LEU A 1 108 ? -3.137 1.650 13.525 1.00 61.19 108 LEU A N 1
ATOM 844 C CA . LEU A 1 108 ? -3.658 2.968 13.211 1.00 61.19 108 LEU A CA 1
ATOM 845 C C . LEU A 1 108 ? -4.286 2.907 11.826 1.00 61.19 108 LEU A C 1
ATOM 847 O O . LEU A 1 108 ? -3.607 3.079 10.813 1.00 61.19 108 LEU A O 1
ATOM 851 N N . PHE A 1 109 ? -5.593 2.655 11.774 1.00 65.94 109 PHE A N 1
ATOM 852 C CA . PHE A 1 109 ? -6.322 2.771 10.524 1.00 65.94 109 PHE A CA 1
ATOM 853 C C . PHE A 1 109 ? -6.320 4.237 10.081 1.00 65.94 109 PHE A C 1
ATOM 855 O O . PHE A 1 109 ? -6.934 5.109 10.695 1.00 65.94 109 PHE A O 1
ATOM 862 N N . VAL A 1 110 ? -5.571 4.511 9.015 1.00 64.25 110 VAL A N 1
ATOM 863 C CA . VAL A 1 110 ? -5.357 5.862 8.480 1.00 64.25 110 VAL A CA 1
ATOM 864 C C . VAL A 1 110 ? -6.589 6.364 7.704 1.00 64.25 110 VAL A C 1
ATOM 866 O O . VAL A 1 110 ? -6.729 7.565 7.473 1.00 64.25 110 VAL A O 1
ATOM 869 N N . GLY A 1 111 ? -7.513 5.470 7.332 1.00 67.38 111 GLY A N 1
ATOM 870 C CA . GLY A 1 111 ? -8.708 5.795 6.553 1.00 67.38 111 GLY A CA 1
ATOM 871 C C . GLY A 1 111 ? -8.490 5.695 5.041 1.00 67.38 111 GLY A C 1
ATOM 872 O O . GLY A 1 111 ? -7.484 6.167 4.507 1.00 67.38 111 GLY A O 1
ATOM 873 N N . TRP A 1 112 ? -9.474 5.140 4.326 1.00 69.69 112 TRP A N 1
ATOM 874 C CA . TRP A 1 112 ? -9.406 4.887 2.878 1.00 69.69 112 TRP A CA 1
ATOM 875 C C . TRP A 1 112 ? -9.115 6.138 2.036 1.00 69.69 112 TRP A C 1
ATOM 877 O O . TRP A 1 112 ? -8.313 6.080 1.109 1.00 69.69 112 TRP A O 1
ATOM 887 N N . ARG A 1 113 ? -9.680 7.303 2.391 1.00 74.31 113 ARG A N 1
ATOM 888 C CA . ARG A 1 113 ? -9.430 8.571 1.672 1.00 74.31 113 ARG A CA 1
ATOM 889 C C . ARG A 1 113 ? -7.960 8.999 1.721 1.00 74.31 113 ARG A C 1
ATOM 891 O O . ARG A 1 113 ? -7.426 9.507 0.737 1.00 74.31 113 ARG A O 1
ATOM 898 N N . ARG A 1 114 ? -7.293 8.799 2.864 1.00 76.00 114 ARG A N 1
ATOM 899 C CA . ARG A 1 114 ? -5.873 9.140 3.035 1.00 76.00 114 ARG A CA 1
ATOM 900 C C . ARG A 1 114 ? -4.990 8.130 2.296 1.00 76.00 114 ARG A C 1
ATOM 902 O O . ARG A 1 114 ? -4.068 8.555 1.611 1.00 76.00 114 ARG A O 1
ATOM 909 N N . ILE A 1 115 ? -5.320 6.836 2.351 1.00 75.81 115 ILE A N 1
ATOM 910 C CA . ILE A 1 115 ? -4.634 5.785 1.572 1.00 75.81 115 ILE A CA 1
ATOM 911 C C . ILE A 1 115 ? -4.742 6.067 0.067 1.00 75.81 115 ILE A C 1
ATOM 913 O O . ILE A 1 115 ? -3.734 6.017 -0.635 1.00 75.81 115 ILE A O 1
ATOM 917 N N . GLY A 1 116 ? -5.928 6.450 -0.414 1.00 75.19 116 GLY A N 1
ATOM 918 C CA . GLY A 1 116 ? -6.148 6.837 -1.808 1.00 75.19 116 GLY A CA 1
ATOM 919 C C . GLY A 1 116 ? -5.278 8.021 -2.234 1.00 75.19 116 GLY A C 1
ATOM 920 O O . GLY A 1 116 ? -4.605 7.946 -3.256 1.00 75.19 116 GLY A O 1
ATOM 921 N N . ARG A 1 117 ? -5.200 9.084 -1.417 1.00 82.38 117 ARG A N 1
ATOM 922 C CA . ARG A 1 117 ? -4.299 10.226 -1.678 1.00 82.38 117 ARG A CA 1
ATOM 923 C C . ARG A 1 117 ? -2.822 9.826 -1.679 1.00 82.38 117 ARG A C 1
ATOM 925 O O . ARG A 1 117 ? -2.074 10.324 -2.514 1.00 82.38 117 ARG A O 1
ATOM 932 N N . ILE A 1 118 ? -2.405 8.935 -0.773 1.00 84.44 118 ILE A N 1
ATOM 933 C CA . ILE A 1 118 ? -1.033 8.408 -0.745 1.00 84.44 118 ILE A CA 1
ATOM 934 C C . ILE A 1 118 ? -0.739 7.667 -2.049 1.00 84.44 118 ILE A C 1
ATOM 936 O O . ILE A 1 118 ? 0.263 7.966 -2.683 1.00 84.44 118 ILE A O 1
ATOM 940 N N . CYS A 1 119 ? -1.613 6.756 -2.483 1.00 80.19 119 CYS A N 1
ATOM 941 C CA . CYS A 1 119 ? -1.408 6.004 -3.723 1.00 80.19 119 CYS A CA 1
ATOM 942 C C . CYS A 1 119 ? -1.416 6.923 -4.955 1.00 80.19 119 CYS A C 1
ATOM 944 O O . CYS A 1 119 ? -0.563 6.786 -5.828 1.00 80.19 119 CYS A O 1
ATOM 946 N N . LEU A 1 120 ? -2.320 7.905 -5.004 1.00 85.00 120 LEU A N 1
ATOM 947 C CA . LEU A 1 120 ? -2.383 8.879 -6.094 1.00 85.00 120 LEU A CA 1
ATOM 948 C C . LEU A 1 120 ? -1.074 9.676 -6.219 1.00 85.00 120 LEU A C 1
ATOM 950 O O . LEU A 1 120 ? -0.509 9.776 -7.303 1.00 85.00 120 LEU A O 1
ATOM 954 N N . LEU A 1 121 ? -0.569 10.219 -5.110 1.00 86.19 121 LEU A N 1
ATOM 955 C CA . LEU A 1 121 ? 0.618 11.077 -5.123 1.00 86.19 121 LEU A CA 1
ATOM 956 C C . LEU A 1 121 ? 1.932 10.296 -5.183 1.00 86.19 121 LEU A C 1
ATOM 958 O O . LEU A 1 121 ? 2.877 10.758 -5.809 1.00 86.19 121 LEU A O 1
ATOM 962 N N . ALA A 1 122 ? 2.018 9.144 -4.516 1.00 83.56 122 ALA A N 1
ATOM 963 C CA . ALA A 1 122 ? 3.256 8.375 -4.423 1.00 83.56 122 ALA A CA 1
ATOM 964 C C . ALA A 1 122 ? 3.444 7.386 -5.571 1.00 83.56 122 ALA A C 1
ATOM 966 O O . ALA A 1 122 ? 4.577 7.023 -5.845 1.00 83.56 122 ALA A O 1
ATOM 967 N N . VAL A 1 123 ? 2.367 6.933 -6.218 1.00 82.12 123 VAL A N 1
ATOM 968 C CA . VAL A 1 123 ? 2.436 5.915 -7.276 1.00 82.12 123 VAL A CA 1
ATOM 969 C C . VAL A 1 123 ? 1.948 6.481 -8.598 1.00 82.12 123 VAL A C 1
ATOM 971 O O . VAL A 1 123 ? 2.713 6.525 -9.556 1.00 82.12 123 VAL A O 1
ATOM 974 N N . VAL A 1 124 ? 0.696 6.943 -8.656 1.00 83.31 124 VAL A N 1
ATOM 975 C CA . VAL A 1 124 ? 0.074 7.345 -9.928 1.00 83.31 124 VAL A CA 1
ATOM 976 C C . VAL A 1 124 ? 0.784 8.555 -10.528 1.00 83.31 124 VAL A C 1
ATOM 978 O O . VAL A 1 124 ? 1.086 8.543 -11.715 1.00 83.31 124 VAL A O 1
ATOM 981 N N . LEU A 1 125 ? 1.101 9.570 -9.722 1.00 86.44 125 LEU A N 1
ATOM 982 C CA . LEU A 1 125 ? 1.751 10.789 -10.199 1.00 86.44 125 LEU A CA 1
ATOM 983 C C . LEU A 1 125 ? 3.164 10.532 -10.773 1.00 86.44 125 LEU A C 1
ATOM 985 O O . LEU A 1 125 ? 3.378 10.902 -11.926 1.00 86.44 125 LEU A O 1
ATOM 989 N N . PRO A 1 126 ? 4.118 9.879 -10.070 1.00 86.38 126 PRO A N 1
ATOM 990 C CA . PRO A 1 126 ? 5.429 9.575 -10.652 1.00 86.38 126 PRO A CA 1
ATOM 991 C C . PRO A 1 126 ? 5.338 8.713 -11.911 1.00 86.38 126 PRO A C 1
ATOM 993 O O . PRO A 1 126 ? 6.062 8.947 -12.876 1.00 86.38 126 PRO A O 1
ATOM 996 N N . LEU A 1 127 ? 4.423 7.741 -11.922 1.00 85.12 127 LEU A N 1
ATOM 997 C CA . LEU A 1 127 ? 4.229 6.851 -13.061 1.00 85.12 127 LEU A CA 1
ATOM 998 C C . LEU A 1 127 ? 3.634 7.608 -14.256 1.00 85.12 127 LEU A C 1
ATOM 1000 O O . LEU A 1 127 ? 4.096 7.423 -15.375 1.00 85.12 127 LEU A O 1
ATOM 1004 N N . ALA A 1 128 ? 2.696 8.532 -14.023 1.00 83.62 128 ALA A N 1
ATOM 1005 C CA . ALA A 1 128 ? 2.158 9.423 -15.047 1.00 83.62 128 ALA A CA 1
ATOM 1006 C C . ALA A 1 128 ? 3.246 10.340 -15.630 1.00 83.62 128 ALA A C 1
ATOM 1008 O O . ALA A 1 128 ? 3.390 10.422 -16.850 1.00 83.62 128 ALA A O 1
ATOM 1009 N N . VAL A 1 129 ? 4.068 10.966 -14.782 1.00 85.12 129 VAL A N 1
ATOM 1010 C CA . VAL A 1 129 ? 5.204 11.793 -15.226 1.00 85.12 129 VAL A CA 1
ATOM 1011 C C . VAL A 1 129 ? 6.178 10.971 -16.072 1.00 85.12 129 VAL A C 1
ATOM 1013 O O . VAL A 1 129 ? 6.569 11.406 -17.155 1.00 85.12 129 VAL A O 1
ATOM 1016 N N . TYR A 1 130 ? 6.516 9.757 -15.631 1.00 84.06 130 TYR A N 1
ATOM 1017 C CA . TYR A 1 130 ? 7.370 8.852 -16.396 1.00 84.06 130 TYR A CA 1
ATOM 1018 C C . TYR A 1 130 ? 6.733 8.449 -17.730 1.00 84.06 130 TYR A C 1
ATOM 1020 O O . TYR A 1 130 ? 7.409 8.466 -18.756 1.00 84.06 130 TYR A O 1
ATOM 1028 N N . THR A 1 131 ? 5.426 8.160 -17.763 1.00 79.75 131 THR A N 1
ATOM 1029 C CA . THR A 1 131 ? 4.747 7.889 -19.035 1.00 79.75 131 THR A CA 1
ATOM 1030 C C . THR A 1 131 ? 4.861 9.081 -19.978 1.00 79.75 131 THR A C 1
ATOM 1032 O O . THR A 1 131 ? 5.326 8.894 -21.096 1.00 79.75 131 THR A O 1
ATOM 1035 N N . VAL A 1 132 ? 4.564 10.308 -19.535 1.00 82.50 132 VAL A N 1
ATOM 1036 C CA . VAL A 1 132 ? 4.711 11.514 -20.368 1.00 82.50 132 VAL A CA 1
ATOM 1037 C C . VAL A 1 132 ? 6.141 11.645 -20.896 1.00 82.50 132 VAL A C 1
ATOM 1039 O O . VAL A 1 132 ? 6.315 11.818 -22.098 1.00 82.50 132 VAL A O 1
ATOM 1042 N N . TYR A 1 133 ? 7.151 11.457 -20.043 1.00 80.69 133 TYR A N 1
ATOM 1043 C CA . TYR A 1 133 ? 8.563 11.469 -20.440 1.00 80.69 133 TYR A CA 1
ATOM 1044 C C . TYR A 1 133 ? 8.885 10.437 -21.537 1.00 80.69 133 TYR A C 1
ATOM 1046 O O . TYR A 1 133 ? 9.497 10.767 -22.549 1.00 80.69 133 TYR A O 1
ATOM 1054 N N . THR A 1 134 ? 8.427 9.191 -21.386 1.00 75.69 134 THR A N 1
ATOM 1055 C CA . THR A 1 134 ? 8.641 8.138 -22.402 1.00 75.69 134 THR A CA 1
ATOM 1056 C C . THR A 1 134 ? 7.810 8.332 -23.676 1.00 75.69 134 THR A C 1
ATOM 1058 O O . THR A 1 134 ? 8.144 7.785 -24.731 1.00 75.69 134 THR A O 1
ATOM 1061 N N . PHE A 1 135 ? 6.707 9.083 -23.606 1.00 74.19 135 PHE A N 1
ATOM 1062 C CA . PHE A 1 135 ? 5.882 9.406 -24.768 1.00 74.19 135 PHE A CA 1
ATOM 1063 C C . PHE A 1 135 ? 6.456 10.540 -25.610 1.00 74.19 135 PHE A C 1
ATOM 1065 O O . PHE A 1 135 ? 6.301 10.505 -26.829 1.00 74.19 135 PHE A O 1
ATOM 1072 N N . THR A 1 136 ? 7.123 11.503 -24.980 1.00 73.12 136 THR A N 1
ATOM 1073 C CA . THR A 1 136 ? 7.728 12.662 -25.648 1.00 73.12 136 THR A CA 1
ATOM 1074 C C . THR A 1 136 ? 9.189 12.445 -26.044 1.00 73.12 136 THR A C 1
ATOM 1076 O O . THR A 1 136 ? 9.727 13.233 -26.818 1.00 73.12 136 THR A O 1
ATOM 1079 N N . GLY A 1 137 ? 9.836 11.389 -25.540 1.00 63.94 137 GLY A N 1
ATOM 1080 C CA . GLY A 1 137 ? 11.216 11.039 -25.876 1.00 63.94 137 GLY A CA 1
ATOM 1081 C C . GLY A 1 137 ? 11.395 10.567 -27.324 1.00 63.94 137 GLY A C 1
ATOM 1082 O O . GLY A 1 137 ? 10.613 9.760 -27.837 1.00 63.94 137 GLY A O 1
ATOM 1083 N N . ARG A 1 138 ? 12.473 11.036 -27.968 1.00 62.69 138 ARG A N 1
ATOM 1084 C CA . ARG A 1 138 ? 12.890 10.658 -29.334 1.00 62.69 138 ARG A CA 1
ATOM 1085 C C . ARG A 1 138 ? 13.491 9.247 -29.426 1.00 62.69 138 ARG A C 1
ATOM 1087 O O . ARG A 1 138 ? 13.750 8.753 -30.516 1.00 62.69 138 ARG A O 1
ATOM 1094 N N . ASP A 1 139 ? 13.644 8.558 -28.296 1.00 58.44 139 ASP A N 1
ATOM 1095 C CA . ASP A 1 139 ? 14.442 7.330 -28.179 1.00 58.44 139 ASP A CA 1
ATOM 1096 C C . ASP A 1 139 ? 13.761 6.059 -28.710 1.00 58.44 139 ASP A C 1
ATOM 1098 O O . ASP A 1 139 ? 14.348 4.980 -28.679 1.00 58.44 139 ASP A O 1
ATOM 1102 N N . ARG A 1 140 ? 12.519 6.154 -29.204 1.00 58.00 140 ARG A N 1
ATOM 1103 C CA . ARG A 1 140 ? 11.729 5.005 -29.703 1.00 58.00 140 ARG A CA 1
ATOM 1104 C C . ARG A 1 140 ? 12.340 4.307 -30.923 1.00 58.00 140 ARG A C 1
ATOM 1106 O O . ARG A 1 140 ? 11.803 3.300 -31.375 1.00 58.00 140 ARG A O 1
ATOM 1113 N N . ILE A 1 141 ? 13.406 4.881 -31.469 1.00 54.22 141 ILE A N 1
ATOM 1114 C CA . ILE A 1 141 ? 14.092 4.453 -32.685 1.00 54.22 141 ILE A CA 1
ATOM 1115 C C . ILE A 1 141 ? 15.266 3.510 -32.350 1.00 54.22 141 ILE A C 1
ATOM 1117 O O . ILE A 1 141 ? 15.714 2.770 -33.221 1.00 54.22 141 ILE A O 1
ATOM 1121 N N . TYR A 1 142 ? 15.733 3.480 -31.095 1.00 59.59 142 TYR A N 1
ATOM 1122 C CA . TYR A 1 142 ? 16.939 2.746 -30.701 1.00 59.59 142 TYR A CA 1
ATOM 1123 C C . TYR A 1 142 ? 16.637 1.392 -30.037 1.00 59.59 142 TYR A C 1
ATOM 1125 O O . TYR A 1 142 ? 15.634 1.219 -29.342 1.00 59.59 142 TYR A O 1
ATOM 1133 N N . GLY A 1 143 ? 17.529 0.419 -30.251 1.00 57.41 143 GLY A N 1
ATOM 1134 C CA . GLY A 1 143 ? 17.438 -0.923 -29.671 1.00 57.41 143 GLY A CA 1
ATOM 1135 C C . GLY A 1 143 ? 17.665 -0.943 -28.155 1.00 57.41 143 GLY A C 1
ATOM 1136 O O . GLY A 1 143 ? 18.335 -0.075 -27.596 1.00 57.41 143 GLY A O 1
ATOM 1137 N N . MET A 1 144 ? 17.131 -1.973 -27.486 1.00 59.69 144 MET A N 1
ATOM 1138 C CA . MET A 1 144 ? 17.160 -2.094 -26.022 1.00 59.69 144 MET A CA 1
ATOM 1139 C C . MET A 1 144 ? 18.585 -1.997 -25.461 1.00 59.69 144 MET A C 1
ATOM 1141 O O . MET A 1 144 ? 18.786 -1.239 -24.522 1.00 59.69 144 MET A O 1
ATOM 1145 N N . GLY A 1 145 ? 19.569 -2.660 -26.081 1.00 55.97 145 GLY A N 1
ATOM 1146 C CA . GLY A 1 145 ? 20.974 -2.643 -25.644 1.00 55.97 145 GLY A CA 1
ATOM 1147 C C . GLY A 1 145 ? 21.594 -1.245 -25.537 1.00 55.97 145 GLY A C 1
ATOM 1148 O O . GLY A 1 145 ? 22.375 -1.003 -24.627 1.00 55.97 145 GLY A O 1
ATOM 1149 N N . TYR A 1 146 ? 21.184 -0.308 -26.394 1.00 65.00 146 TYR A N 1
ATOM 1150 C CA . TYR A 1 146 ? 21.675 1.072 -26.389 1.00 65.00 146 TYR A CA 1
ATOM 1151 C C . TYR A 1 146 ? 20.987 1.941 -25.328 1.00 65.00 146 TYR A C 1
ATOM 1153 O O . TYR A 1 146 ? 21.604 2.767 -24.663 1.00 65.00 146 TYR A O 1
ATOM 1161 N N . VAL A 1 147 ? 19.686 1.725 -25.129 1.00 69.50 147 VAL A N 1
ATOM 1162 C CA . VAL A 1 147 ? 18.883 2.497 -24.170 1.00 69.50 147 VAL A CA 1
ATOM 1163 C C . VAL A 1 147 ? 19.031 1.949 -22.741 1.00 69.50 147 VAL A C 1
ATOM 1165 O O . VAL A 1 147 ? 18.530 2.568 -21.804 1.00 69.50 147 VAL A O 1
ATOM 1168 N N . MET A 1 148 ? 19.724 0.817 -22.534 1.00 69.88 148 MET A N 1
ATOM 1169 C CA . MET A 1 148 ? 19.879 0.182 -21.215 1.00 69.88 148 MET A CA 1
ATOM 1170 C C . MET A 1 148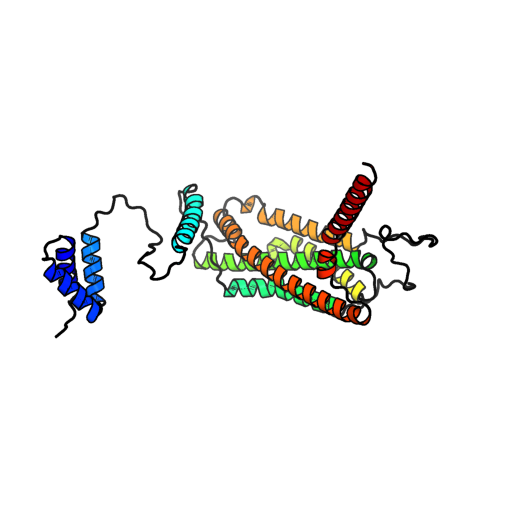 ? 20.441 1.122 -20.148 1.00 69.88 148 MET A C 1
ATOM 1172 O O . MET A 1 148 ? 19.854 1.195 -19.069 1.00 69.88 148 MET A O 1
ATOM 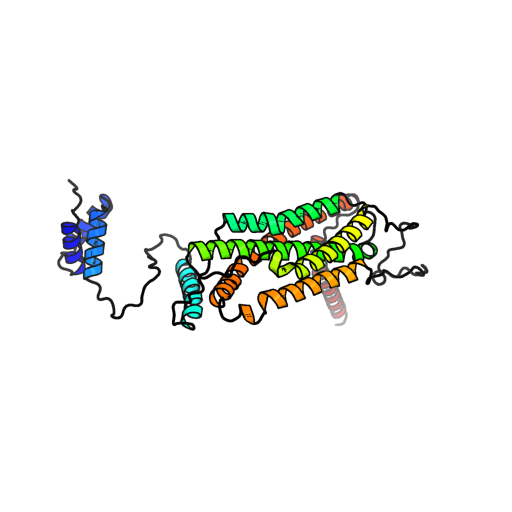1176 N N . ASP A 1 149 ? 21.498 1.881 -20.444 1.00 75.25 149 ASP A N 1
ATOM 1177 C CA . ASP A 1 149 ? 22.135 2.780 -19.467 1.00 75.25 149 ASP A CA 1
ATOM 1178 C C . ASP A 1 149 ? 21.144 3.831 -18.925 1.00 75.25 149 ASP A C 1
ATOM 1180 O O . ASP A 1 149 ? 20.922 3.980 -17.718 1.00 75.25 149 ASP A O 1
ATOM 1184 N N . LYS A 1 150 ? 20.429 4.486 -19.844 1.00 81.94 150 LYS A N 1
ATOM 1185 C CA . LYS A 1 150 ? 19.346 5.425 -19.538 1.00 81.94 150 LYS A CA 1
ATOM 1186 C C . LYS A 1 150 ? 18.180 4.755 -18.818 1.00 81.94 150 LYS A C 1
ATOM 1188 O O . LYS A 1 150 ? 17.648 5.309 -17.854 1.00 81.94 150 LYS A O 1
ATOM 1193 N N . ALA A 1 151 ? 17.734 3.603 -19.315 1.00 81.25 151 ALA A N 1
ATOM 1194 C CA . ALA A 1 151 ? 16.555 2.912 -18.813 1.00 81.25 151 ALA A CA 1
ATOM 1195 C C . ALA A 1 151 ? 16.749 2.493 -17.355 1.00 81.25 151 ALA A C 1
ATOM 1197 O O . ALA A 1 151 ? 15.866 2.741 -16.533 1.00 81.25 151 ALA A O 1
ATOM 1198 N N . VAL A 1 152 ? 17.914 1.930 -17.022 1.00 83.38 152 VAL A N 1
ATOM 1199 C CA . VAL A 1 152 ? 18.267 1.538 -15.653 1.00 83.38 152 VAL A CA 1
ATOM 1200 C C . VAL A 1 152 ? 18.193 2.742 -14.719 1.00 83.38 152 VAL A C 1
ATOM 1202 O O . VAL A 1 152 ? 17.492 2.680 -13.705 1.00 83.38 152 VAL A O 1
ATOM 1205 N N . LEU A 1 153 ? 18.829 3.863 -15.077 1.00 85.50 153 LEU A N 1
ATOM 1206 C CA . LEU A 1 153 ? 18.759 5.078 -14.267 1.00 85.50 153 LEU A CA 1
ATOM 1207 C C . LEU A 1 153 ? 17.320 5.586 -14.118 1.00 85.50 153 LEU A C 1
ATOM 1209 O O . LEU A 1 153 ? 16.895 5.904 -13.008 1.00 85.50 153 LEU A O 1
ATOM 1213 N N . ALA A 1 154 ? 16.553 5.645 -15.207 1.00 86.31 154 ALA A N 1
ATOM 1214 C CA . ALA A 1 154 ? 15.187 6.156 -15.185 1.00 86.31 154 ALA A CA 1
ATOM 1215 C C . ALA A 1 154 ? 14.266 5.306 -14.292 1.00 86.31 154 ALA A C 1
ATOM 1217 O O . ALA A 1 154 ? 13.488 5.856 -13.509 1.00 86.31 154 ALA A O 1
ATOM 1218 N N . PHE A 1 155 ? 14.387 3.975 -14.348 1.00 86.19 155 PHE A N 1
ATOM 1219 C CA . PHE A 1 155 ? 13.650 3.078 -13.457 1.00 86.19 155 PHE A CA 1
ATOM 1220 C C . PHE A 1 155 ? 14.085 3.230 -12.004 1.00 86.19 155 PHE A C 1
ATOM 1222 O O . PHE A 1 155 ? 13.229 3.297 -11.122 1.00 86.19 155 PHE A O 1
ATOM 1229 N N . VAL A 1 156 ? 15.387 3.333 -11.735 1.00 87.94 156 VAL A N 1
ATOM 1230 C CA . VAL A 1 156 ? 15.891 3.525 -10.371 1.00 87.94 156 VAL A CA 1
ATOM 1231 C C . VAL A 1 156 ? 15.413 4.854 -9.788 1.00 87.94 156 VAL A C 1
ATOM 1233 O O . VAL A 1 156 ? 14.950 4.876 -8.649 1.00 87.94 156 VAL A O 1
ATOM 1236 N N . VAL A 1 157 ? 15.434 5.942 -10.562 1.00 88.44 157 VAL A N 1
ATOM 1237 C CA . VAL A 1 157 ? 14.903 7.251 -10.148 1.00 88.44 157 VAL A CA 1
ATOM 1238 C C . VAL A 1 157 ? 13.394 7.187 -9.904 1.00 88.44 157 VAL A C 1
ATOM 1240 O O . VAL A 1 157 ? 12.917 7.709 -8.895 1.00 88.44 157 VAL A O 1
ATOM 1243 N N . LEU A 1 158 ? 12.636 6.511 -10.772 1.00 87.25 158 LEU A N 1
ATOM 1244 C CA . LEU A 1 158 ? 11.197 6.321 -10.591 1.00 87.25 158 LEU A CA 1
ATOM 1245 C C . LEU A 1 158 ? 10.893 5.537 -9.306 1.00 87.25 158 LEU A C 1
ATOM 1247 O O . LEU A 1 158 ? 10.094 5.982 -8.482 1.00 87.25 158 LEU A O 1
ATOM 1251 N N . ILE A 1 159 ? 11.558 4.398 -9.102 1.00 84.06 159 ILE A N 1
ATOM 1252 C CA . ILE A 1 159 ? 11.404 3.558 -7.907 1.00 84.06 159 ILE A CA 1
ATOM 1253 C C . ILE A 1 159 ? 11.801 4.341 -6.652 1.00 84.06 159 ILE A C 1
ATOM 1255 O O . ILE A 1 159 ? 11.080 4.306 -5.653 1.00 84.06 159 ILE A O 1
ATOM 1259 N N . ALA A 1 160 ? 12.906 5.087 -6.705 1.00 85.81 160 ALA A N 1
ATOM 1260 C CA . ALA A 1 160 ? 13.365 5.959 -5.631 1.00 85.81 160 ALA A CA 1
ATOM 1261 C C . ALA A 1 160 ? 12.315 7.016 -5.263 1.00 85.81 160 ALA A C 1
ATOM 1263 O O . ALA A 1 160 ? 11.990 7.174 -4.083 1.00 85.81 160 ALA A O 1
ATOM 1264 N N . ALA A 1 161 ? 11.755 7.709 -6.258 1.00 85.94 161 ALA A N 1
ATOM 1265 C CA . ALA A 1 161 ? 10.730 8.728 -6.061 1.00 85.94 161 ALA A CA 1
ATOM 1266 C C . ALA A 1 161 ? 9.463 8.137 -5.427 1.00 85.94 161 ALA A C 1
ATOM 1268 O O . ALA A 1 161 ? 8.984 8.655 -4.414 1.00 85.94 161 ALA A O 1
ATOM 1269 N N . VAL A 1 162 ? 8.967 7.016 -5.964 1.00 84.06 162 VAL A N 1
ATOM 1270 C CA . VAL A 1 162 ? 7.803 6.293 -5.428 1.00 84.06 162 VAL A CA 1
ATOM 1271 C C . VAL A 1 162 ? 8.050 5.869 -3.981 1.00 84.06 162 VAL A C 1
ATOM 1273 O O . VAL A 1 162 ? 7.237 6.145 -3.099 1.00 84.06 162 VAL A O 1
ATOM 1276 N N . TYR A 1 163 ? 9.199 5.249 -3.706 1.00 83.75 163 TYR A N 1
ATOM 1277 C CA . TYR A 1 163 ? 9.574 4.777 -2.375 1.00 83.75 163 TYR A CA 1
ATOM 1278 C C . TYR A 1 163 ? 9.653 5.921 -1.353 1.00 83.75 163 TYR A C 1
ATOM 1280 O O . TYR A 1 163 ? 9.077 5.827 -0.264 1.00 83.75 163 TYR A O 1
ATOM 1288 N N . LEU A 1 164 ? 10.327 7.021 -1.704 1.00 81.31 164 LEU A N 1
ATOM 1289 C CA . LEU A 1 164 ? 10.470 8.191 -0.837 1.00 81.31 164 LEU A CA 1
ATOM 1290 C C . LEU A 1 164 ? 9.122 8.851 -0.540 1.00 81.31 164 LEU A C 1
ATOM 1292 O O . LEU A 1 164 ? 8.836 9.142 0.625 1.00 81.31 164 LEU A O 1
ATOM 1296 N N . LEU A 1 165 ? 8.289 9.065 -1.563 1.00 83.69 165 LEU A N 1
ATOM 1297 C CA . LEU A 1 165 ? 6.959 9.656 -1.408 1.00 83.69 165 LEU A CA 1
ATOM 1298 C C . LEU A 1 165 ? 6.051 8.766 -0.564 1.00 83.69 165 LEU A C 1
ATOM 1300 O O . LEU A 1 165 ? 5.399 9.258 0.359 1.00 83.69 165 LEU A O 1
ATOM 1304 N N . LEU A 1 166 ? 6.051 7.458 -0.822 1.00 80.88 166 LEU A N 1
ATOM 1305 C CA . LEU A 1 166 ? 5.229 6.506 -0.086 1.00 80.88 166 LEU A CA 1
ATOM 1306 C C . LEU A 1 166 ? 5.609 6.503 1.392 1.00 80.88 166 LEU A C 1
ATOM 1308 O O . LEU A 1 166 ? 4.731 6.618 2.246 1.00 80.88 166 LEU A O 1
ATOM 1312 N N . ILE A 1 167 ? 6.903 6.467 1.714 1.00 77.19 167 ILE A N 1
ATOM 1313 C CA . ILE A 1 167 ? 7.372 6.534 3.100 1.00 77.19 167 ILE A CA 1
ATOM 1314 C C . ILE A 1 167 ? 7.022 7.875 3.750 1.00 77.19 167 ILE A C 1
ATOM 1316 O O . ILE A 1 167 ? 6.474 7.882 4.853 1.00 77.19 167 ILE A O 1
ATOM 1320 N N . ARG A 1 168 ? 7.301 9.006 3.087 1.00 80.12 168 ARG A N 1
ATOM 1321 C CA . ARG A 1 168 ? 7.015 10.356 3.610 1.00 80.12 168 ARG A CA 1
ATOM 1322 C C . ARG A 1 168 ? 5.532 10.537 3.919 1.00 80.12 168 ARG A C 1
ATOM 1324 O O . ARG A 1 168 ? 5.181 10.989 5.010 1.00 80.12 168 ARG A O 1
ATOM 1331 N N . LEU A 1 169 ? 4.669 10.195 2.966 1.00 82.19 169 LEU A N 1
ATOM 1332 C CA . LEU A 1 169 ? 3.230 10.395 3.091 1.00 82.19 169 LEU A CA 1
ATOM 1333 C C . LEU A 1 169 ? 2.614 9.406 4.086 1.00 82.19 169 LEU A C 1
ATOM 1335 O O . LEU A 1 169 ? 1.804 9.820 4.915 1.00 82.19 169 LEU A O 1
ATOM 1339 N N . SER A 1 170 ? 3.052 8.143 4.085 1.00 79.62 170 SER A N 1
ATOM 1340 C CA . SER A 1 170 ? 2.603 7.145 5.068 1.00 79.62 170 SER A CA 1
ATOM 1341 C C . SER A 1 170 ? 3.010 7.533 6.484 1.00 79.62 170 SER A C 1
ATOM 1343 O O . SER A 1 170 ? 2.181 7.508 7.391 1.00 79.62 170 SER A O 1
ATOM 1345 N N . TYR A 1 171 ? 4.260 7.967 6.677 1.00 79.56 171 TYR A N 1
ATOM 1346 C CA . TYR A 1 171 ? 4.738 8.454 7.968 1.00 79.56 171 TYR A CA 1
ATOM 1347 C C . TYR A 1 171 ? 3.912 9.647 8.454 1.00 79.56 171 TYR A C 1
ATOM 1349 O O . TYR A 1 171 ? 3.457 9.649 9.594 1.00 79.56 171 TYR A O 1
ATOM 1357 N N . SER A 1 172 ? 3.670 10.638 7.587 1.00 80.38 172 SER A N 1
ATOM 1358 C CA . SER A 1 172 ? 2.863 11.816 7.928 1.00 80.38 172 SER A CA 1
ATOM 1359 C C . SER A 1 172 ? 1.432 11.437 8.317 1.00 80.38 172 SER A C 1
ATOM 1361 O O . SER A 1 172 ? 0.900 11.932 9.311 1.00 80.38 172 SER A O 1
ATOM 1363 N N . ALA A 1 173 ? 0.819 10.512 7.577 1.00 79.25 173 ALA A N 1
ATOM 1364 C CA . ALA A 1 173 ? -0.556 10.101 7.809 1.00 79.25 173 ALA A CA 1
ATOM 1365 C C . ALA A 1 173 ? -0.720 9.275 9.099 1.00 79.25 173 ALA A C 1
ATOM 1367 O O . ALA A 1 173 ? -1.655 9.523 9.863 1.00 79.25 173 ALA A O 1
ATOM 1368 N N . VAL A 1 174 ? 0.216 8.362 9.380 1.00 76.06 174 VAL A N 1
ATOM 1369 C CA . VAL A 1 174 ? 0.258 7.586 10.633 1.00 76.06 174 VAL A CA 1
ATOM 1370 C C . VAL A 1 174 ? 0.566 8.494 11.824 1.00 76.06 174 VAL A C 1
ATOM 1372 O O . VAL A 1 174 ? -0.089 8.387 12.855 1.00 76.06 174 VAL A O 1
ATOM 1375 N N . ARG A 1 175 ? 1.500 9.444 11.677 1.00 78.94 175 ARG A N 1
ATOM 1376 C CA . ARG A 1 175 ? 1.825 10.447 12.704 1.00 78.94 175 ARG A CA 1
ATOM 1377 C C . ARG A 1 175 ? 0.618 11.306 13.067 1.00 78.94 175 ARG A C 1
ATOM 1379 O O . ARG A 1 175 ? 0.340 11.465 14.247 1.00 78.94 175 ARG A O 1
ATOM 1386 N N . ARG A 1 176 ? -0.124 11.824 12.081 1.00 80.06 176 ARG A N 1
ATOM 1387 C CA . ARG A 1 176 ? -1.358 12.591 12.338 1.00 80.06 176 ARG A CA 1
ATOM 1388 C C . ARG A 1 176 ? -2.383 11.765 13.110 1.00 80.06 176 ARG A C 1
ATOM 1390 O O . ARG A 1 176 ? -2.931 12.256 14.086 1.00 80.06 176 ARG A O 1
ATOM 1397 N N . ARG A 1 177 ? -2.589 10.502 12.723 1.00 74.94 177 ARG A N 1
ATOM 1398 C CA . ARG A 1 177 ? -3.540 9.621 13.415 1.00 74.94 177 ARG A CA 1
ATOM 1399 C C . ARG A 1 177 ? -3.092 9.267 14.835 1.00 74.94 177 ARG A C 1
ATOM 1401 O O . ARG A 1 177 ? -3.928 9.159 15.718 1.00 74.94 177 ARG A O 1
ATOM 1408 N N . ALA A 1 178 ? -1.789 9.115 15.058 1.00 73.06 178 ALA A N 1
ATOM 1409 C CA . ALA A 1 178 ? -1.232 8.890 16.387 1.00 73.06 178 ALA A CA 1
ATOM 1410 C C . ALA A 1 178 ? -1.432 10.108 17.311 1.00 73.06 178 ALA A C 1
ATOM 1412 O O . ALA A 1 178 ? -1.801 9.921 18.464 1.00 73.06 178 ALA A O 1
ATOM 1413 N N . ILE A 1 179 ? -1.276 11.334 16.789 1.00 78.56 179 ILE A N 1
ATOM 1414 C CA . ILE A 1 179 ? -1.563 12.578 17.528 1.00 78.56 179 ILE A CA 1
ATOM 1415 C C . ILE A 1 179 ? -3.052 12.672 17.889 1.00 78.56 179 ILE A C 1
ATOM 1417 O O . ILE A 1 179 ? -3.377 12.982 19.027 1.00 78.56 179 ILE A O 1
ATOM 1421 N N . GLU A 1 180 ? -3.954 12.362 16.949 1.00 76.94 180 GLU A N 1
ATOM 1422 C CA . GLU A 1 180 ? -5.411 12.351 17.188 1.00 76.94 180 GLU A CA 1
ATOM 1423 C C . GLU A 1 180 ? -5.823 11.384 18.320 1.00 76.94 180 GLU A C 1
ATOM 1425 O O . GLU A 1 180 ? -6.856 11.581 18.947 1.00 76.94 180 GLU A O 1
ATOM 1430 N N . LEU A 1 181 ? -5.023 10.347 18.584 1.00 68.06 181 LEU A N 1
ATOM 1431 C CA . LEU A 1 181 ? -5.260 9.345 19.629 1.00 68.06 181 LEU A CA 1
ATOM 1432 C C . LEU A 1 181 ? -4.465 9.611 20.918 1.00 68.06 181 LEU A C 1
ATOM 1434 O O . LEU A 1 181 ? -4.443 8.756 21.799 1.00 68.06 181 LEU A O 1
ATOM 1438 N N . GLY A 1 182 ? -3.781 10.757 21.018 1.00 70.12 182 GLY A N 1
ATOM 1439 C CA . GLY A 1 182 ? -2.996 11.130 22.198 1.00 70.12 182 GLY A CA 1
ATOM 1440 C C . GLY A 1 182 ? -1.733 10.290 22.419 1.00 70.12 182 GLY A C 1
ATOM 1441 O O . GLY A 1 182 ? -1.207 10.265 23.528 1.00 70.12 182 GLY A O 1
ATOM 1442 N N . LEU A 1 183 ? -1.235 9.584 21.394 1.00 69.88 183 LEU A N 1
ATOM 1443 C CA . LEU A 1 183 ? 0.010 8.818 21.501 1.00 69.88 183 LEU A CA 1
ATOM 1444 C C . LEU A 1 183 ? 1.226 9.746 21.481 1.00 69.88 183 LEU A C 1
ATOM 1446 O O . LEU A 1 183 ? 1.243 10.747 20.767 1.00 69.88 183 LEU A O 1
ATOM 1450 N N . ASP A 1 184 ? 2.285 9.360 22.190 1.00 71.06 184 ASP A N 1
ATOM 1451 C CA . ASP A 1 184 ? 3.547 10.096 22.182 1.00 71.06 184 ASP A CA 1
ATOM 1452 C C . ASP A 1 184 ? 4.274 9.873 20.839 1.00 71.06 184 ASP A C 1
ATOM 1454 O O . ASP A 1 184 ? 4.691 8.757 20.493 1.00 71.06 184 ASP A O 1
ATOM 1458 N N . VAL A 1 185 ? 4.363 10.926 20.020 1.00 75.00 185 VAL A N 1
ATOM 1459 C CA . VAL A 1 185 ? 4.864 10.845 18.639 1.00 75.00 185 VAL A CA 1
ATOM 1460 C C . VAL A 1 185 ? 6.176 11.609 18.506 1.00 75.00 185 VAL A C 1
ATOM 1462 O O . VAL A 1 185 ? 6.269 12.736 18.991 1.00 75.00 185 VAL A O 1
ATOM 1465 N N . PRO A 1 186 ? 7.183 11.076 17.785 1.00 73.56 186 PRO A N 1
ATOM 1466 C CA . PRO A 1 186 ? 8.402 11.824 17.516 1.00 73.56 186 PRO A CA 1
ATOM 1467 C C . PRO A 1 186 ? 8.124 13.209 16.898 1.00 73.56 186 PRO A C 1
ATOM 1469 O O . PRO A 1 186 ? 7.166 13.372 16.116 1.00 73.56 186 PRO A O 1
ATOM 1472 N N . PRO A 1 187 ? 8.963 14.214 17.222 1.00 70.69 187 PRO A N 1
ATOM 1473 C CA . PRO A 1 187 ? 8.844 15.554 16.663 1.00 70.69 187 PRO A CA 1
ATOM 1474 C C . PRO A 1 187 ? 8.891 15.502 15.134 1.00 70.69 187 PRO A C 1
ATOM 1476 O O . PRO A 1 187 ? 9.509 14.616 14.537 1.00 70.69 187 PRO A O 1
ATOM 1479 N N . ALA A 1 188 ? 8.183 16.434 14.491 1.00 64.69 188 ALA A N 1
ATOM 1480 C CA . ALA A 1 188 ? 8.151 16.511 13.039 1.00 64.69 188 ALA A CA 1
ATOM 1481 C C . ALA A 1 188 ? 9.579 16.711 12.522 1.00 64.69 188 ALA A C 1
ATOM 1483 O O . ALA A 1 188 ? 10.256 17.661 12.900 1.00 64.69 188 ALA A O 1
ATOM 1484 N N . ILE A 1 189 ? 10.042 1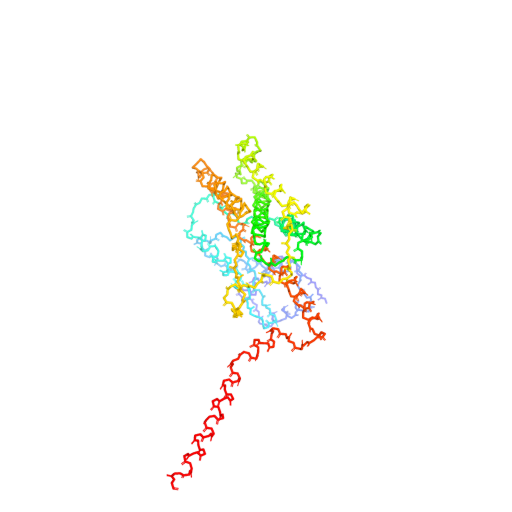5.790 11.680 1.00 64.81 189 ILE A N 1
ATOM 1485 C CA . ILE A 1 189 ? 11.412 15.817 11.182 1.00 64.81 189 ILE A CA 1
ATOM 1486 C C . ILE A 1 189 ? 11.536 16.977 10.187 1.00 64.81 189 ILE A C 1
ATOM 1488 O O . ILE A 1 189 ? 11.019 16.899 9.069 1.00 64.81 189 ILE A O 1
ATOM 1492 N N . GLY A 1 190 ? 12.186 18.062 10.607 1.00 60.94 190 GLY A N 1
ATOM 1493 C CA . GLY A 1 190 ? 12.385 19.261 9.800 1.00 60.94 190 GLY A CA 1
ATOM 1494 C C . GLY A 1 190 ? 13.524 19.124 8.785 1.00 60.94 190 GLY A C 1
ATOM 1495 O O . GLY A 1 190 ? 14.446 18.325 8.945 1.00 60.94 190 GLY A O 1
ATOM 1496 N N . LEU A 1 191 ? 13.494 19.958 7.738 1.00 60.78 191 LEU A N 1
ATOM 1497 C CA . LEU A 1 191 ? 14.583 20.073 6.750 1.00 60.78 191 LEU A CA 1
ATOM 1498 C C . LEU A 1 191 ? 15.902 20.556 7.390 1.00 60.78 191 LEU A C 1
ATOM 1500 O O . LEU A 1 191 ? 16.986 20.228 6.910 1.00 60.78 191 LEU A O 1
ATOM 1504 N N . ARG A 1 192 ? 15.811 21.307 8.496 1.00 59.00 192 ARG A N 1
ATOM 1505 C CA . ARG A 1 192 ? 16.938 21.965 9.175 1.00 59.00 192 ARG A CA 1
ATOM 1506 C C . ARG A 1 192 ? 17.884 20.991 9.891 1.00 59.00 192 ARG A C 1
ATOM 1508 O O . ARG A 1 192 ? 19.081 21.256 9.912 1.00 59.00 192 ARG A O 1
ATOM 1515 N N . ASP A 1 193 ? 17.379 19.851 10.360 1.00 63.97 193 ASP A N 1
ATOM 1516 C CA . ASP A 1 193 ? 18.182 18.797 11.010 1.00 63.97 193 ASP A CA 1
ATOM 1517 C C . ASP A 1 193 ? 18.845 17.848 9.995 1.00 63.97 193 ASP A C 1
ATOM 1519 O O . ASP A 1 193 ? 19.689 17.019 10.334 1.00 63.97 193 ASP A O 1
ATOM 1523 N N . ARG A 1 194 ? 18.457 17.965 8.719 1.00 67.62 194 ARG A N 1
ATOM 1524 C CA . ARG A 1 194 ? 18.845 17.083 7.610 1.00 67.62 194 ARG A CA 1
ATOM 1525 C C . ARG A 1 194 ? 19.566 17.805 6.476 1.00 67.62 194 ARG A C 1
ATOM 1527 O O . ARG A 1 194 ? 19.679 17.238 5.391 1.00 67.62 194 ARG A O 1
ATOM 1534 N N . LYS A 1 195 ? 20.072 19.020 6.707 1.00 75.62 195 LYS A N 1
ATOM 1535 C CA . LYS A 1 195 ? 20.687 19.866 5.666 1.00 75.62 195 LYS A CA 1
ATOM 1536 C C . LYS A 1 195 ? 21.676 19.107 4.776 1.00 75.62 195 LYS A C 1
ATOM 1538 O O . LYS A 1 195 ? 21.537 19.149 3.563 1.00 75.62 195 LYS A O 1
ATOM 1543 N N . TRP A 1 196 ? 22.586 18.331 5.367 1.00 75.12 196 TRP A N 1
ATOM 1544 C CA . TRP A 1 196 ? 23.564 17.532 4.618 1.00 75.12 196 TRP A CA 1
ATOM 1545 C C . TRP A 1 196 ? 22.931 16.414 3.790 1.00 75.12 196 TRP A C 1
ATOM 1547 O O . TRP A 1 196 ? 23.216 16.287 2.607 1.00 75.12 196 TRP A O 1
ATOM 1557 N N . THR A 1 197 ? 22.023 15.629 4.374 1.00 78.81 197 THR A N 1
ATOM 1558 C CA . THR A 1 197 ? 21.326 14.561 3.638 1.00 78.81 197 THR A CA 1
ATOM 1559 C C . THR A 1 197 ? 20.444 15.114 2.519 1.00 78.81 197 THR A C 1
ATOM 1561 O O . THR A 1 197 ? 20.416 14.555 1.433 1.00 78.81 197 THR A O 1
ATOM 1564 N N . VAL A 1 198 ? 19.754 16.235 2.748 1.00 80.31 198 VAL A N 1
ATOM 1565 C CA . VAL A 1 198 ? 18.926 16.889 1.724 1.00 80.31 198 VAL A CA 1
ATOM 1566 C C . VAL A 1 198 ? 19.810 17.474 0.626 1.00 80.31 198 VAL A C 1
ATOM 1568 O O . VAL A 1 198 ? 19.482 17.318 -0.543 1.00 80.31 198 VAL A O 1
ATOM 1571 N N . GLY A 1 199 ? 20.943 18.080 0.989 1.00 83.12 199 GLY A N 1
ATOM 1572 C CA . GLY A 1 199 ? 21.916 18.622 0.043 1.00 83.12 199 GLY A CA 1
ATOM 1573 C C . GLY A 1 199 ? 22.512 17.546 -0.862 1.00 83.12 199 GLY A C 1
ATOM 1574 O O . GLY A 1 199 ? 22.420 17.658 -2.078 1.00 83.12 199 GLY A O 1
ATOM 1575 N N . ILE A 1 200 ? 23.036 16.460 -0.285 1.00 84.38 200 ILE A N 1
ATOM 1576 C CA . ILE A 1 200 ? 23.596 15.333 -1.051 1.00 84.38 200 ILE A CA 1
ATOM 1577 C C . ILE A 1 200 ? 22.521 14.707 -1.951 1.00 84.38 200 ILE A C 1
ATOM 1579 O O . ILE A 1 200 ? 22.761 14.473 -3.132 1.00 84.38 200 ILE A O 1
ATOM 1583 N N . GLY A 1 201 ? 21.310 14.496 -1.423 1.00 84.56 201 GLY A N 1
ATOM 1584 C CA . GLY A 1 201 ? 20.195 13.970 -2.210 1.00 84.56 201 GLY A CA 1
ATOM 1585 C C . GLY A 1 201 ? 19.786 14.885 -3.368 1.00 84.56 201 GLY A C 1
ATOM 1586 O O . GLY A 1 201 ? 19.500 14.391 -4.455 1.00 84.56 201 GLY A O 1
ATOM 1587 N N . ALA A 1 202 ? 19.793 16.207 -3.167 1.00 85.88 202 ALA A N 1
ATOM 1588 C CA . ALA A 1 202 ? 19.487 17.183 -4.211 1.00 85.88 202 ALA A CA 1
ATOM 1589 C C . ALA A 1 202 ? 20.546 17.189 -5.321 1.00 85.88 202 ALA A C 1
ATOM 1591 O O . ALA A 1 202 ? 20.186 17.247 -6.493 1.00 85.88 202 ALA A O 1
ATOM 1592 N N . VAL A 1 203 ? 21.829 17.063 -4.969 1.00 88.25 203 VAL A N 1
ATOM 1593 C CA . VAL A 1 203 ? 22.927 16.962 -5.945 1.00 88.25 203 VAL A CA 1
ATOM 1594 C C . VAL A 1 203 ? 22.796 15.693 -6.788 1.00 88.25 203 VAL A C 1
ATOM 1596 O O . VAL A 1 203 ? 22.877 15.763 -8.011 1.00 88.25 203 VAL A O 1
ATOM 1599 N N . ILE A 1 204 ? 22.521 14.544 -6.161 1.00 88.19 204 ILE A N 1
ATOM 1600 C CA . ILE A 1 204 ? 22.315 13.275 -6.879 1.00 88.19 204 ILE A CA 1
ATOM 1601 C C . ILE A 1 204 ? 21.089 13.365 -7.802 1.00 88.19 204 ILE A C 1
ATOM 1603 O O . ILE A 1 204 ? 21.149 12.945 -8.957 1.00 88.19 204 ILE A O 1
ATOM 1607 N N . ALA A 1 205 ? 19.982 13.935 -7.317 1.00 86.88 205 ALA A N 1
ATOM 1608 C CA . ALA A 1 205 ? 18.772 14.117 -8.116 1.00 86.88 205 ALA A CA 1
ATOM 1609 C C . ALA A 1 205 ? 19.000 15.069 -9.300 1.00 86.88 205 ALA A C 1
ATOM 1611 O O . ALA A 1 205 ? 18.515 14.798 -10.398 1.00 86.88 205 ALA A O 1
ATOM 1612 N N . LEU A 1 206 ? 19.764 16.147 -9.097 1.00 91.44 206 LEU A N 1
ATOM 1613 C CA . LEU A 1 206 ? 20.149 17.077 -10.155 1.00 91.44 206 LEU A CA 1
ATOM 1614 C C . LEU A 1 206 ? 21.019 16.384 -11.206 1.00 91.44 206 LEU A C 1
ATOM 1616 O O . LEU A 1 206 ? 20.729 16.505 -12.391 1.00 91.44 206 LEU A O 1
ATOM 1620 N N . ALA A 1 207 ? 22.026 15.612 -10.792 1.00 89.00 207 ALA A N 1
ATOM 1621 C CA . ALA A 1 207 ? 22.868 14.847 -11.710 1.00 89.00 207 ALA A CA 1
ATOM 1622 C C . ALA A 1 207 ? 22.038 13.865 -12.556 1.00 89.00 207 ALA A C 1
ATOM 1624 O O . ALA A 1 207 ? 22.213 13.789 -13.772 1.00 89.00 207 ALA A O 1
ATOM 1625 N N . ALA A 1 208 ? 21.077 13.169 -11.937 1.00 89.44 208 ALA A N 1
ATOM 1626 C CA . ALA A 1 208 ? 20.195 12.246 -12.648 1.00 89.44 208 ALA A CA 1
ATOM 1627 C C . ALA A 1 208 ? 19.259 12.979 -13.618 1.00 89.44 208 ALA A C 1
ATOM 1629 O O . ALA A 1 208 ? 19.063 12.526 -14.744 1.00 89.44 208 ALA A O 1
ATOM 1630 N N . ALA A 1 209 ? 18.720 14.132 -13.213 1.00 88.69 209 ALA A N 1
ATOM 1631 C CA . ALA A 1 209 ? 17.884 14.964 -14.071 1.00 88.69 209 ALA A CA 1
ATOM 1632 C C . ALA A 1 209 ? 18.666 15.507 -15.274 1.00 88.69 209 ALA A C 1
ATOM 1634 O O . ALA A 1 209 ? 18.182 15.404 -16.395 1.00 88.69 209 ALA A O 1
ATOM 1635 N N . VAL A 1 210 ? 19.881 16.024 -15.063 1.00 90.50 210 VAL A N 1
ATOM 1636 C CA . VAL A 1 210 ? 20.760 16.518 -16.136 1.00 90.50 210 VAL A CA 1
ATOM 1637 C C . VAL A 1 210 ? 21.067 15.404 -17.133 1.00 90.50 210 VAL A C 1
ATOM 1639 O O . VAL A 1 210 ? 20.926 15.612 -18.335 1.00 90.50 210 VAL A O 1
ATOM 1642 N N . TYR A 1 211 ? 21.407 14.207 -16.654 1.00 87.25 211 TYR A N 1
ATOM 1643 C CA . TYR A 1 211 ? 21.673 13.065 -17.525 1.00 87.25 211 TYR A CA 1
ATOM 1644 C C . TYR A 1 211 ? 20.431 12.656 -18.342 1.00 87.25 211 TYR A C 1
ATOM 1646 O O . TYR A 1 211 ? 20.504 12.510 -19.563 1.00 87.25 211 TYR A O 1
ATOM 1654 N N . LEU A 1 212 ? 19.259 12.538 -17.704 1.00 86.00 212 LEU A N 1
ATOM 1655 C CA . LEU A 1 212 ? 18.004 12.187 -18.385 1.00 86.00 212 LEU A CA 1
ATOM 1656 C C . LEU A 1 212 ? 17.523 13.273 -19.363 1.00 86.00 212 LEU A C 1
ATOM 1658 O O . LEU A 1 212 ? 16.900 12.944 -20.378 1.00 86.00 212 LEU A O 1
ATOM 1662 N N . LEU A 1 213 ? 17.804 14.547 -19.071 1.00 86.06 213 LEU A N 1
ATOM 1663 C CA . LEU A 1 213 ? 17.535 15.680 -19.957 1.00 86.06 213 LEU A CA 1
ATOM 1664 C C . LEU A 1 213 ? 18.508 15.726 -21.134 1.00 86.06 213 LEU A C 1
ATOM 1666 O O . LEU A 1 213 ? 18.072 16.010 -22.242 1.00 86.06 213 LEU A O 1
ATOM 1670 N N . GLY A 1 214 ? 19.785 15.392 -20.933 1.00 84.12 214 GLY A N 1
ATOM 1671 C CA . GLY A 1 214 ? 20.758 15.267 -22.021 1.00 84.12 214 GLY A CA 1
ATOM 1672 C C . GLY A 1 214 ? 20.342 14.201 -23.036 1.00 84.12 214 GLY A C 1
ATOM 1673 O O . GLY A 1 214 ? 20.419 14.427 -24.241 1.00 84.12 214 GLY A O 1
ATOM 1674 N N . TRP A 1 215 ? 19.785 13.086 -22.554 1.00 80.56 215 TRP A N 1
ATOM 1675 C CA . TRP A 1 215 ? 19.152 12.083 -23.412 1.00 80.56 215 TRP A CA 1
ATOM 1676 C C . TRP A 1 215 ? 17.912 12.613 -24.136 1.00 80.56 215 TRP A C 1
ATOM 1678 O O . TRP A 1 215 ? 17.737 12.355 -25.319 1.00 80.56 215 TRP A O 1
ATOM 1688 N N . TRP A 1 216 ? 17.050 13.365 -23.450 1.00 80.88 216 TRP A N 1
ATOM 1689 C CA . TRP A 1 216 ? 15.866 13.964 -24.077 1.00 80.88 216 TRP A CA 1
ATOM 1690 C C . TRP A 1 216 ? 16.225 15.013 -25.146 1.00 80.88 216 TRP A C 1
ATOM 1692 O O . TRP A 1 216 ? 15.557 15.094 -26.174 1.00 80.88 216 TRP A O 1
ATOM 1702 N N . ALA A 1 217 ? 17.295 15.779 -24.925 1.00 82.06 217 ALA A N 1
ATOM 1703 C CA . ALA A 1 217 ? 17.812 16.793 -25.841 1.00 82.06 217 ALA A CA 1
ATOM 1704 C C . ALA A 1 217 ? 18.618 16.211 -27.018 1.00 82.06 217 ALA A C 1
ATOM 1706 O O . ALA A 1 217 ? 19.029 16.965 -27.897 1.00 82.06 217 ALA A O 1
ATOM 1707 N N . GLY A 1 218 ? 18.851 14.896 -27.041 1.00 74.50 218 GLY A N 1
ATOM 1708 C CA . GLY A 1 218 ? 19.605 14.222 -28.097 1.00 74.50 218 GLY A CA 1
ATOM 1709 C C . GLY A 1 218 ? 21.120 14.451 -28.039 1.00 74.50 218 GLY A C 1
ATOM 1710 O O . GLY A 1 218 ? 21.818 14.178 -29.006 1.00 74.50 218 GLY A O 1
ATOM 1711 N N . VAL A 1 219 ? 21.662 14.924 -26.909 1.00 78.94 219 VAL A N 1
ATOM 1712 C CA . VAL A 1 219 ? 23.111 15.175 -26.738 1.00 78.94 219 VAL A CA 1
ATOM 1713 C C . VAL A 1 219 ? 23.925 13.886 -26.853 1.00 78.94 219 VAL A C 1
ATOM 1715 O O . VAL A 1 219 ? 25.064 13.903 -27.310 1.00 78.94 219 VAL A O 1
ATOM 1718 N N . PHE A 1 220 ? 23.326 12.770 -26.444 1.00 71.94 220 PHE A N 1
ATOM 1719 C CA . PHE A 1 220 ? 23.937 11.449 -26.508 1.00 71.94 220 PHE A CA 1
ATOM 1720 C C . PHE A 1 220 ? 23.576 10.690 -27.789 1.00 71.94 220 PHE A C 1
ATOM 1722 O O . PHE A 1 220 ? 23.954 9.531 -27.893 1.00 71.94 220 PHE A O 1
ATOM 1729 N N . GLU A 1 221 ? 22.880 11.309 -28.758 1.00 65.44 221 GLU A N 1
ATOM 1730 C CA . GLU A 1 221 ? 22.558 10.648 -30.026 1.00 65.44 221 GLU A CA 1
ATOM 1731 C C . GLU A 1 221 ? 23.846 10.262 -30.783 1.00 65.44 221 GLU A C 1
ATOM 1733 O O . GLU A 1 221 ? 24.767 11.075 -30.931 1.00 65.44 221 GLU A O 1
ATOM 1738 N N . PRO A 1 222 ? 23.939 9.021 -31.280 1.00 58.84 222 PRO A N 1
ATOM 1739 C CA . PRO A 1 222 ? 25.124 8.543 -31.971 1.00 58.84 222 PRO A CA 1
ATOM 1740 C C . PRO A 1 222 ? 25.182 9.155 -33.376 1.00 58.84 222 PRO A C 1
ATOM 1742 O O . PRO A 1 222 ? 24.217 9.092 -34.136 1.00 58.84 222 PRO A O 1
ATOM 1745 N N . LYS A 1 223 ? 26.331 9.739 -33.742 1.00 55.25 223 LYS A N 1
ATOM 1746 C CA . LYS A 1 223 ? 26.497 10.488 -35.004 1.00 55.25 223 LYS A CA 1
ATOM 1747 C C . LYS A 1 223 ? 26.411 9.635 -36.280 1.00 55.25 223 LYS A C 1
ATOM 1749 O O . LYS A 1 223 ? 26.234 10.204 -37.352 1.00 55.25 223 LYS A O 1
ATOM 1754 N N . GLN A 1 224 ? 26.513 8.307 -36.196 1.00 50.03 224 GLN A N 1
ATOM 1755 C CA . GLN A 1 224 ? 26.352 7.392 -37.331 1.00 50.03 224 GLN A CA 1
ATOM 1756 C C . GLN A 1 224 ? 25.780 6.057 -36.844 1.00 50.03 224 GLN A C 1
ATOM 1758 O O . GLN A 1 224 ? 26.440 5.355 -36.087 1.00 50.03 224 GLN A O 1
ATOM 1763 N N . TRP A 1 225 ? 24.579 5.682 -37.293 1.00 52.12 225 TRP A N 1
ATOM 1764 C CA . TRP A 1 225 ? 24.147 4.283 -37.223 1.00 52.12 225 TRP A CA 1
ATOM 1765 C C . TRP A 1 225 ? 23.379 3.880 -38.476 1.00 52.12 225 TRP A C 1
ATOM 1767 O O . TRP A 1 225 ? 22.290 4.391 -38.750 1.00 52.12 225 TRP A O 1
ATOM 1777 N N . ASN A 1 226 ? 23.938 2.921 -39.215 1.00 45.91 226 ASN A N 1
ATOM 1778 C CA . ASN A 1 226 ? 23.174 2.125 -40.162 1.00 45.91 226 ASN A CA 1
ATOM 1779 C C . ASN A 1 226 ? 22.265 1.171 -39.379 1.00 45.91 226 ASN A C 1
ATOM 1781 O O . ASN A 1 226 ? 22.625 0.621 -38.344 1.00 45.91 226 ASN A O 1
ATOM 1785 N N . ARG A 1 227 ? 21.042 0.999 -39.875 1.00 44.97 227 ARG A N 1
ATOM 1786 C CA . ARG A 1 227 ? 19.876 0.435 -39.174 1.00 44.97 227 ARG A CA 1
ATOM 1787 C C . ARG A 1 227 ? 19.994 -1.062 -38.778 1.00 44.97 227 ARG A C 1
ATOM 1789 O O . ARG A 1 227 ? 18.985 -1.637 -38.383 1.00 44.97 227 ARG A O 1
ATOM 1796 N N . LEU A 1 228 ? 21.166 -1.698 -38.910 1.00 42.47 228 LEU A N 1
ATOM 1797 C CA . LEU A 1 228 ? 21.352 -3.161 -38.911 1.00 42.47 228 LEU A CA 1
ATOM 1798 C C . LEU A 1 228 ? 22.297 -3.732 -37.829 1.00 42.47 228 LEU A C 1
ATOM 1800 O O . LEU A 1 228 ? 22.278 -4.941 -37.623 1.00 42.47 228 LEU A O 1
ATOM 1804 N N . ASP A 1 229 ? 23.054 -2.919 -37.086 1.00 43.06 229 ASP A N 1
ATOM 1805 C CA . ASP A 1 229 ? 24.175 -3.440 -36.266 1.00 43.06 229 ASP A CA 1
ATOM 1806 C C . ASP A 1 229 ? 23.811 -3.933 -34.851 1.00 43.06 229 ASP A C 1
ATOM 1808 O O . ASP A 1 229 ? 24.679 -4.360 -34.094 1.00 43.06 229 ASP A O 1
ATOM 1812 N N . TYR A 1 230 ? 22.531 -3.938 -34.471 1.00 48.38 230 TYR A N 1
ATOM 1813 C CA . TYR A 1 230 ? 22.094 -4.426 -33.156 1.00 48.38 230 TYR A CA 1
ATOM 1814 C C . TYR A 1 230 ? 21.429 -5.792 -33.236 1.00 48.38 230 TYR A C 1
ATOM 1816 O O . TYR A 1 230 ? 20.245 -5.963 -32.940 1.00 48.38 230 TYR A O 1
ATOM 1824 N N . PHE A 1 231 ? 22.226 -6.783 -33.612 1.00 42.19 231 PHE A N 1
ATOM 1825 C CA . PHE A 1 231 ? 21.890 -8.178 -33.387 1.00 42.19 231 PHE A CA 1
ATOM 1826 C C . PHE A 1 231 ? 22.472 -8.605 -32.032 1.00 42.19 231 PHE A C 1
ATOM 1828 O O . PHE A 1 231 ? 23.665 -8.449 -31.793 1.00 42.19 231 PHE A O 1
ATOM 1835 N N . VAL A 1 232 ? 21.628 -9.089 -31.115 1.00 41.72 232 VAL A N 1
ATOM 1836 C CA . VAL A 1 232 ? 22.055 -9.563 -29.786 1.00 41.72 232 VAL A CA 1
ATOM 1837 C C . VAL A 1 232 ? 23.053 -10.716 -29.976 1.00 41.72 232 VAL A C 1
ATOM 1839 O O . VAL A 1 232 ? 22.657 -11.738 -30.550 1.00 41.72 232 VAL A O 1
ATOM 1842 N N . PRO A 1 233 ? 24.313 -10.606 -29.507 1.00 36.66 233 PRO A N 1
ATOM 1843 C CA . PRO A 1 233 ? 25.255 -11.715 -29.584 1.00 36.66 233 PRO A CA 1
ATOM 1844 C C . PRO A 1 233 ? 24.700 -12.891 -28.775 1.00 36.66 233 PRO A C 1
ATOM 1846 O O . PRO A 1 233 ? 24.523 -12.785 -27.563 1.00 36.66 233 PRO A O 1
ATOM 1849 N N . GLY A 1 234 ? 24.377 -13.995 -29.454 1.00 42.31 234 GLY A N 1
ATOM 1850 C CA . GLY A 1 234 ? 24.009 -15.261 -28.812 1.00 42.31 234 GLY A CA 1
ATOM 1851 C C . GLY A 1 234 ? 22.646 -15.860 -29.168 1.00 42.31 234 GLY A C 1
ATOM 1852 O O . GLY A 1 234 ? 22.440 -17.020 -28.830 1.00 42.31 234 GLY A O 1
ATOM 1853 N N . LEU A 1 235 ? 21.735 -15.152 -29.860 1.00 37.72 235 LEU A N 1
ATOM 1854 C CA . LEU A 1 235 ? 20.466 -15.771 -30.303 1.00 37.72 235 LEU A CA 1
ATOM 1855 C C . LEU A 1 235 ? 20.440 -16.168 -31.786 1.00 37.72 235 LEU A C 1
ATOM 1857 O O . LEU A 1 235 ? 19.804 -17.161 -32.119 1.00 37.72 235 LEU A O 1
ATOM 1861 N N . TYR A 1 236 ? 21.167 -15.461 -32.657 1.00 37.75 236 TYR A N 1
ATOM 1862 C CA . TYR A 1 236 ? 21.501 -15.930 -34.007 1.00 37.75 236 TYR A CA 1
ATOM 1863 C C . TYR A 1 236 ? 22.851 -15.327 -34.406 1.00 37.75 236 TYR A C 1
ATOM 1865 O O . TYR A 1 236 ? 22.945 -14.135 -34.685 1.00 37.75 236 TYR A O 1
ATOM 1873 N N . SER A 1 237 ? 23.920 -16.120 -34.394 1.00 37.56 237 SER A N 1
ATOM 1874 C CA . SER A 1 237 ? 25.160 -15.736 -35.067 1.00 37.56 237 SER A CA 1
ATOM 1875 C C . SER A 1 237 ? 24.943 -15.902 -36.569 1.00 37.56 237 SER A C 1
ATOM 1877 O O . SER A 1 237 ? 24.844 -17.023 -37.065 1.00 37.56 237 SER A O 1
ATOM 1879 N N . VAL A 1 238 ? 24.824 -14.792 -37.297 1.00 43.75 238 VAL A N 1
ATOM 1880 C CA . VAL A 1 238 ? 24.849 -14.816 -38.763 1.00 43.75 238 VAL A CA 1
ATOM 1881 C C . VAL A 1 238 ? 26.321 -14.918 -39.184 1.00 43.75 238 VAL A C 1
ATOM 1883 O O . VAL A 1 238 ? 27.100 -14.032 -38.830 1.00 43.75 238 VAL A O 1
ATOM 1886 N N . PRO A 1 239 ? 26.752 -15.981 -39.886 1.00 35.78 239 PRO A N 1
ATOM 1887 C CA . PRO A 1 239 ? 28.139 -16.102 -40.330 1.00 35.78 239 PRO A CA 1
ATOM 1888 C C . PRO A 1 239 ? 28.469 -15.007 -41.358 1.00 35.78 239 PRO A C 1
ATOM 1890 O O . PRO A 1 239 ? 27.752 -14.876 -42.348 1.00 35.78 239 PRO A O 1
ATOM 1893 N N . GLY A 1 240 ? 29.550 -14.246 -41.143 1.00 44.44 240 GLY A N 1
ATOM 1894 C CA . GLY A 1 240 ? 30.100 -13.299 -42.131 1.00 44.44 240 GLY A CA 1
ATOM 1895 C C . GLY A 1 240 ? 29.961 -11.800 -41.826 1.00 44.44 240 GLY A C 1
ATOM 1896 O O . GLY A 1 240 ? 30.349 -10.994 -42.665 1.00 44.44 240 GLY A O 1
ATOM 1897 N N . LEU A 1 241 ? 29.441 -11.406 -40.659 1.00 47.31 241 LEU A N 1
ATOM 1898 C CA . LEU A 1 241 ? 29.476 -10.014 -40.190 1.00 47.31 241 LEU A CA 1
ATOM 1899 C C . LEU A 1 241 ? 30.619 -9.826 -39.183 1.00 47.31 241 LEU A C 1
ATOM 1901 O O . LEU A 1 241 ? 30.612 -10.444 -38.119 1.00 47.31 241 LEU A O 1
ATOM 1905 N N . ASP A 1 242 ? 31.591 -8.976 -39.522 1.00 39.41 242 ASP A N 1
ATOM 1906 C CA . ASP A 1 242 ? 32.651 -8.550 -38.603 1.00 39.41 242 ASP A CA 1
ATOM 1907 C C . ASP A 1 242 ? 32.060 -7.624 -37.531 1.00 39.41 242 ASP A C 1
ATOM 1909 O O . ASP A 1 242 ? 31.782 -6.447 -37.763 1.00 39.41 242 ASP A O 1
ATOM 1913 N N . TYR A 1 243 ? 31.864 -8.163 -36.330 1.00 51.59 243 TYR A N 1
ATOM 1914 C CA . TYR A 1 243 ? 31.443 -7.410 -35.150 1.00 51.59 243 TYR A CA 1
ATOM 1915 C C . TYR A 1 243 ? 32.657 -6.718 -34.510 1.00 51.59 243 TYR A C 1
ATOM 1917 O O . TYR A 1 243 ? 33.146 -7.137 -33.465 1.00 51.59 243 TYR A O 1
ATOM 1925 N N . SER A 1 244 ? 33.167 -5.665 -35.151 1.00 42.25 244 SER A N 1
ATOM 1926 C CA . SER A 1 244 ? 34.296 -4.849 -34.665 1.00 42.25 244 SER A CA 1
ATOM 1927 C C . SER A 1 244 ? 33.870 -3.491 -34.082 1.00 42.25 244 SER A C 1
ATOM 1929 O O . SER A 1 244 ? 34.696 -2.601 -33.885 1.00 42.25 244 SER A O 1
ATOM 1931 N N . GLY A 1 245 ? 32.579 -3.318 -33.777 1.00 49.81 245 GLY A N 1
ATOM 1932 C CA . GLY A 1 245 ? 32.079 -2.163 -33.027 1.00 49.81 245 GLY A CA 1
ATOM 1933 C C . GLY A 1 245 ? 32.338 -2.301 -31.518 1.00 49.81 245 GLY A C 1
ATOM 1934 O O . GLY A 1 245 ? 32.388 -3.427 -31.016 1.00 49.81 245 GLY A O 1
ATOM 1935 N N . PRO A 1 246 ? 32.485 -1.189 -30.768 1.00 46.75 246 PRO A N 1
ATOM 1936 C CA . PRO A 1 246 ? 32.541 -1.245 -29.311 1.00 46.75 246 PRO A CA 1
ATOM 1937 C C . PRO A 1 246 ? 31.287 -1.963 -28.803 1.00 46.75 246 PRO A C 1
ATOM 1939 O O . PRO A 1 246 ? 30.165 -1.623 -29.185 1.00 46.75 246 PRO A O 1
ATOM 1942 N N . GLY A 1 247 ? 31.487 -3.015 -28.006 1.00 51.31 247 GLY A N 1
ATOM 1943 C CA . GLY A 1 247 ? 30.387 -3.793 -27.446 1.00 51.31 247 GLY A CA 1
ATOM 1944 C C . GLY A 1 247 ? 29.432 -2.907 -26.634 1.00 51.31 247 GLY A C 1
ATOM 1945 O O . GLY A 1 247 ? 29.812 -1.816 -26.216 1.00 51.31 247 GLY A O 1
ATOM 1946 N N . PRO A 1 248 ? 28.184 -3.345 -26.402 1.00 54.12 248 PRO A N 1
ATOM 1947 C CA . PRO A 1 248 ? 27.239 -2.596 -25.580 1.00 54.12 248 PRO A CA 1
ATOM 1948 C C . PRO A 1 248 ? 27.852 -2.257 -24.213 1.00 54.12 248 PRO A C 1
ATOM 1950 O O . PRO A 1 248 ? 28.151 -3.151 -23.419 1.00 54.12 248 PRO A O 1
ATOM 1953 N N . ASP A 1 249 ? 28.029 -0.962 -23.942 1.00 56.53 249 ASP A N 1
ATOM 1954 C CA . ASP A 1 249 ? 28.525 -0.450 -22.664 1.00 56.53 249 ASP A CA 1
ATOM 1955 C C . ASP A 1 249 ? 27.451 -0.634 -21.583 1.00 56.53 249 ASP A C 1
ATOM 1957 O O . ASP A 1 249 ? 26.677 0.265 -21.251 1.00 56.53 249 ASP A O 1
ATOM 1961 N N . TYR A 1 250 ? 27.389 -1.837 -21.011 1.00 58.38 250 TYR A N 1
ATOM 1962 C CA . TYR A 1 250 ? 26.459 -2.167 -19.926 1.00 58.38 250 TYR A CA 1
ATOM 1963 C C . TYR A 1 250 ? 26.762 -1.414 -18.617 1.00 58.38 250 TYR A C 1
ATOM 1965 O O . TYR A 1 250 ? 25.914 -1.372 -17.729 1.00 58.38 250 TYR A O 1
ATOM 1973 N N . PHE A 1 251 ? 27.952 -0.815 -18.492 1.00 65.25 251 PHE A N 1
ATOM 1974 C CA . PHE A 1 251 ? 28.411 -0.045 -17.330 1.00 65.25 251 PHE A CA 1
ATOM 1975 C C . PHE A 1 251 ? 28.619 1.435 -17.673 1.00 65.25 251 PHE A C 1
ATOM 1977 O O . PHE A 1 251 ? 29.655 2.027 -17.373 1.00 65.25 251 PHE A O 1
ATOM 1984 N N . GLY A 1 252 ? 27.622 2.036 -18.315 1.00 76.75 252 GLY A N 1
ATOM 1985 C CA . GLY A 1 252 ? 27.627 3.460 -18.613 1.00 76.75 252 GLY A CA 1
ATOM 1986 C C . GLY A 1 252 ? 27.444 4.363 -17.377 1.00 76.75 252 GLY A C 1
ATOM 1987 O O . GLY A 1 25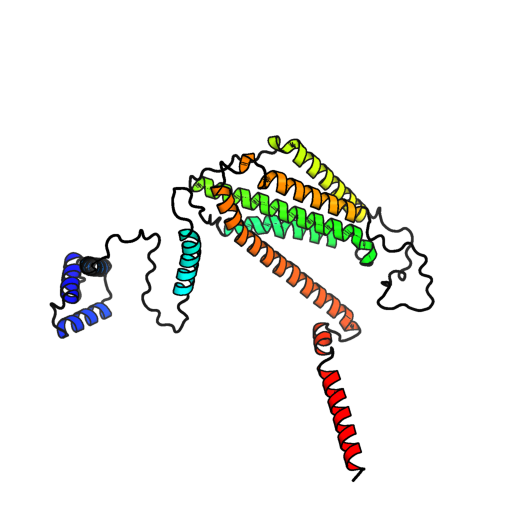2 ? 27.164 3.906 -16.258 1.00 76.75 252 GLY A O 1
ATOM 1988 N N . PRO A 1 253 ? 27.601 5.685 -17.562 1.00 82.75 253 PRO A N 1
ATOM 1989 C CA . PRO A 1 253 ? 27.420 6.686 -16.509 1.00 82.75 253 PRO A CA 1
ATOM 1990 C C . PRO A 1 253 ? 26.027 6.652 -15.853 1.00 82.75 253 PRO A C 1
ATOM 1992 O O . PRO A 1 253 ? 25.904 6.992 -14.672 1.00 82.75 253 PRO A O 1
ATOM 1995 N N . GLY A 1 254 ? 24.984 6.216 -16.568 1.00 82.06 254 GLY A N 1
ATOM 1996 C CA . GLY A 1 254 ? 23.635 6.053 -16.025 1.00 82.06 254 GLY A CA 1
ATOM 1997 C C . GLY A 1 254 ? 23.545 4.949 -14.967 1.00 82.06 254 GLY A C 1
ATOM 1998 O O . GLY A 1 254 ? 22.989 5.178 -13.891 1.00 82.06 254 GLY A O 1
ATOM 1999 N N . VAL A 1 255 ? 24.144 3.781 -15.210 1.00 83.19 255 VAL A N 1
ATOM 2000 C CA . VAL A 1 255 ? 24.198 2.657 -14.259 1.00 83.19 255 VAL A CA 1
ATOM 2001 C C . VAL A 1 255 ? 24.986 3.032 -13.004 1.00 83.19 255 VAL A C 1
ATOM 2003 O O . VAL A 1 255 ? 24.534 2.761 -11.889 1.00 83.19 255 VAL A O 1
ATOM 2006 N N . ILE A 1 256 ? 26.123 3.719 -13.155 1.00 86.25 256 ILE A N 1
ATOM 2007 C CA . ILE A 1 256 ? 26.918 4.205 -12.014 1.00 86.25 256 ILE A CA 1
ATOM 2008 C C . ILE A 1 256 ? 26.077 5.152 -11.152 1.00 86.25 256 ILE A C 1
ATOM 2010 O O . ILE A 1 256 ? 25.991 4.990 -9.931 1.00 86.25 256 ILE A O 1
ATOM 2014 N N . LEU A 1 257 ? 25.398 6.111 -11.782 1.00 88.25 257 LEU A N 1
ATOM 2015 C CA . LEU A 1 257 ? 24.547 7.063 -11.079 1.00 88.25 257 LEU A CA 1
ATOM 2016 C C . LEU A 1 257 ? 23.341 6.381 -10.412 1.00 88.25 257 LEU A C 1
ATOM 2018 O O . LEU A 1 257 ? 22.956 6.752 -9.302 1.00 88.25 257 LEU A O 1
ATOM 2022 N N . ALA A 1 258 ? 22.788 5.336 -11.029 1.00 86.62 258 ALA A N 1
ATOM 2023 C CA . ALA A 1 258 ? 21.730 4.520 -10.447 1.00 86.62 258 ALA A CA 1
ATOM 2024 C C . ALA A 1 258 ? 22.204 3.806 -9.167 1.00 86.62 258 ALA A C 1
ATOM 2026 O O . ALA A 1 258 ? 21.521 3.848 -8.138 1.00 86.62 258 ALA A O 1
ATOM 2027 N N . CYS A 1 259 ? 23.406 3.225 -9.182 1.00 87.50 259 CYS A N 1
ATOM 2028 C CA . CYS A 1 259 ? 24.031 2.637 -7.996 1.00 87.50 259 CYS A CA 1
ATOM 2029 C C . CYS A 1 259 ? 24.239 3.675 -6.882 1.00 87.50 259 CYS A C 1
ATOM 2031 O O . CYS A 1 259 ? 23.956 3.385 -5.716 1.00 87.50 259 CYS A O 1
ATOM 2033 N N . VAL A 1 260 ? 24.652 4.901 -7.225 1.00 89.44 260 VAL A N 1
ATOM 2034 C CA . VAL A 1 260 ? 24.791 6.013 -6.266 1.00 89.44 260 VAL A CA 1
ATOM 2035 C C . VAL A 1 260 ? 23.444 6.376 -5.632 1.00 89.44 260 VAL A C 1
ATOM 2037 O O . VAL A 1 260 ? 23.369 6.526 -4.411 1.00 89.44 260 VAL A O 1
ATOM 2040 N N . VAL A 1 261 ? 22.362 6.453 -6.418 1.00 88.12 261 VAL A N 1
ATOM 2041 C CA . VAL A 1 261 ? 20.999 6.691 -5.904 1.00 88.12 261 VAL A CA 1
ATOM 2042 C C . VAL A 1 261 ? 20.593 5.599 -4.911 1.00 88.12 261 VAL A C 1
ATOM 2044 O O . VAL A 1 261 ? 20.141 5.906 -3.805 1.00 88.12 261 VAL A O 1
ATOM 2047 N N . VAL A 1 262 ? 20.778 4.324 -5.267 1.00 86.88 262 VAL A N 1
ATOM 2048 C CA . VAL A 1 262 ? 20.426 3.187 -4.397 1.00 86.88 262 VAL A CA 1
ATOM 2049 C C . VAL A 1 262 ? 21.255 3.196 -3.112 1.00 86.88 262 VAL A C 1
ATOM 2051 O O . VAL A 1 262 ? 20.694 3.081 -2.018 1.00 86.88 262 VAL A O 1
ATOM 2054 N N . GLY A 1 263 ? 22.573 3.381 -3.222 1.00 85.88 263 GLY A N 1
ATOM 2055 C CA . GLY A 1 263 ? 23.483 3.455 -2.079 1.00 85.88 263 GLY A CA 1
ATOM 2056 C C . GLY A 1 263 ? 23.124 4.596 -1.128 1.00 85.88 263 GLY A C 1
ATOM 2057 O O . GLY A 1 263 ? 23.040 4.395 0.086 1.00 85.88 263 GLY A O 1
ATOM 2058 N N . PHE A 1 264 ? 22.807 5.772 -1.672 1.00 87.06 264 PHE A N 1
ATOM 2059 C CA . PHE A 1 264 ? 22.352 6.921 -0.894 1.00 87.06 264 PHE A CA 1
ATOM 2060 C C . PHE A 1 264 ? 21.039 6.633 -0.147 1.00 87.06 264 PHE A C 1
ATOM 2062 O O . PHE A 1 264 ? 20.939 6.890 1.055 1.00 87.06 264 PHE A O 1
ATOM 2069 N N . LEU A 1 265 ? 20.045 6.033 -0.813 1.00 82.94 265 LEU A N 1
ATOM 2070 C CA . LEU A 1 265 ? 18.777 5.660 -0.176 1.00 82.94 265 LEU A CA 1
ATOM 2071 C C . LEU A 1 265 ? 18.961 4.635 0.947 1.00 82.94 265 LEU A C 1
ATOM 2073 O O . LEU A 1 265 ? 18.321 4.753 1.998 1.00 82.94 265 LEU A O 1
ATOM 2077 N N . LEU A 1 266 ? 19.830 3.640 0.748 1.00 81.19 266 LEU A N 1
ATOM 2078 C CA . LEU A 1 266 ? 20.172 2.655 1.773 1.00 81.19 266 LEU A CA 1
ATOM 2079 C C . LEU A 1 266 ? 20.841 3.327 2.975 1.00 81.19 266 LEU A C 1
ATOM 2081 O O . LEU A 1 266 ? 20.403 3.110 4.107 1.00 81.19 266 LEU A O 1
ATOM 2085 N N . ALA A 1 267 ? 21.818 4.207 2.745 1.00 81.00 267 ALA A N 1
ATOM 2086 C CA . ALA A 1 267 ? 22.487 4.964 3.801 1.00 81.00 267 ALA A CA 1
ATOM 2087 C C . ALA A 1 267 ? 21.503 5.843 4.596 1.00 81.00 267 ALA A C 1
ATOM 2089 O O . ALA A 1 267 ? 21.509 5.831 5.832 1.00 81.00 267 ALA A O 1
ATOM 2090 N N . CYS A 1 268 ? 20.588 6.540 3.912 1.00 76.25 268 CYS A N 1
ATOM 2091 C CA . CYS A 1 268 ? 19.508 7.297 4.547 1.00 76.25 268 CYS A CA 1
ATOM 2092 C C . CYS A 1 268 ? 18.597 6.398 5.389 1.00 76.25 268 CYS A C 1
ATOM 2094 O O . CYS A 1 268 ? 18.291 6.727 6.537 1.00 76.25 268 CYS A O 1
ATOM 2096 N N . LYS A 1 269 ? 18.190 5.236 4.862 1.00 71.31 269 LYS A N 1
ATOM 2097 C CA . LYS A 1 269 ? 17.331 4.285 5.581 1.00 71.31 269 LYS A CA 1
ATOM 2098 C C . LYS A 1 269 ? 18.012 3.759 6.846 1.00 71.31 269 LYS A C 1
ATOM 2100 O O . LYS A 1 269 ? 17.366 3.705 7.894 1.00 71.31 269 LYS A O 1
ATOM 2105 N N . VAL A 1 270 ? 19.298 3.408 6.773 1.00 66.62 270 VAL A N 1
ATOM 2106 C CA . VAL A 1 270 ? 20.084 2.963 7.935 1.00 66.62 270 VAL A CA 1
ATOM 2107 C C . VAL A 1 270 ? 20.169 4.078 8.976 1.00 66.62 270 VAL A C 1
ATOM 2109 O O . VAL A 1 270 ? 19.797 3.871 10.132 1.00 66.62 270 VAL A O 1
ATOM 2112 N N . ARG A 1 271 ? 20.557 5.290 8.570 1.00 69.75 271 ARG A N 1
ATOM 2113 C CA . ARG A 1 271 ? 20.715 6.427 9.486 1.00 69.75 271 ARG A CA 1
ATOM 2114 C C . ARG A 1 271 ? 19.406 6.822 10.176 1.00 69.75 271 ARG A C 1
ATOM 2116 O O . ARG A 1 271 ? 19.397 7.078 11.378 1.00 69.75 271 ARG A O 1
ATOM 2123 N N . GLU A 1 272 ? 18.296 6.849 9.443 1.00 63.97 272 GLU A N 1
ATOM 2124 C CA . GLU A 1 272 ? 17.010 7.342 9.952 1.00 63.97 272 GLU A CA 1
ATOM 2125 C C . GLU A 1 272 ? 16.216 6.296 10.737 1.00 63.97 272 GLU A C 1
ATOM 2127 O O . GLU A 1 272 ? 15.605 6.623 11.754 1.00 63.97 272 GLU A O 1
ATOM 2132 N N . TYR A 1 273 ? 16.217 5.035 10.295 1.00 57.56 273 TYR A N 1
ATOM 2133 C CA . TYR A 1 273 ? 15.401 3.986 10.914 1.00 57.56 273 TYR A CA 1
ATOM 2134 C C . TYR A 1 273 ? 16.177 3.093 11.885 1.00 57.56 273 TYR A C 1
ATOM 2136 O O . TYR A 1 273 ? 15.548 2.478 12.753 1.00 57.56 273 TYR A O 1
ATOM 2144 N N . PHE A 1 274 ? 17.508 3.018 11.786 1.00 54.53 274 PHE A N 1
ATOM 2145 C CA . PHE A 1 274 ? 18.348 2.183 12.656 1.00 54.53 274 PHE A CA 1
ATOM 2146 C C . PHE A 1 274 ? 19.230 2.977 13.634 1.00 54.53 274 PHE A C 1
ATOM 2148 O O . PHE A 1 274 ? 19.881 2.363 14.476 1.00 54.53 274 PHE A O 1
ATOM 2155 N N . GLY A 1 275 ? 19.176 4.315 13.618 1.00 57.88 275 GLY A N 1
ATOM 2156 C CA . GLY A 1 275 ? 19.903 5.174 14.560 1.00 57.88 275 GLY A CA 1
ATOM 2157 C C . GLY A 1 275 ? 19.610 4.887 16.045 1.00 57.88 275 GLY A C 1
ATOM 2158 O O . GLY A 1 275 ? 18.461 4.653 16.446 1.00 57.88 275 GLY A O 1
ATOM 2159 N N . VAL A 1 276 ? 20.670 4.928 16.863 1.00 53.38 276 VAL A N 1
ATOM 2160 C CA . VAL A 1 276 ? 20.706 4.516 18.282 1.00 53.38 276 VAL A CA 1
ATOM 2161 C C . VAL A 1 276 ? 19.806 5.386 19.172 1.00 53.38 276 VAL A C 1
ATOM 2163 O O . VAL A 1 276 ? 19.069 4.864 20.009 1.00 53.38 276 VAL A O 1
ATOM 2166 N N . THR A 1 277 ? 19.777 6.699 18.941 1.00 51.38 277 THR A N 1
ATOM 2167 C CA . THR A 1 277 ? 19.058 7.683 19.775 1.00 51.38 277 THR A CA 1
ATOM 2168 C C . THR A 1 277 ? 17.534 7.569 19.653 1.00 51.38 277 THR A C 1
ATOM 2170 O O . THR A 1 277 ? 16.798 7.723 20.622 1.00 51.38 277 THR A O 1
ATOM 2173 N N . TYR A 1 278 ? 17.039 7.193 18.472 1.00 55.88 278 TYR A N 1
ATOM 2174 C CA . TYR A 1 278 ? 15.609 7.013 18.196 1.00 55.88 278 TYR A CA 1
ATOM 2175 C C . TYR A 1 278 ? 15.051 5.681 18.743 1.00 55.88 278 TYR A C 1
ATOM 2177 O O . TYR A 1 278 ? 13.842 5.436 18.672 1.00 55.88 278 TYR A O 1
ATOM 2185 N N . ARG A 1 279 ? 15.923 4.770 19.211 1.00 56.56 279 ARG A N 1
ATOM 2186 C CA . ARG A 1 279 ? 15.625 3.348 19.475 1.00 56.56 279 ARG A CA 1
ATOM 2187 C C . ARG A 1 279 ? 14.892 3.102 20.799 1.00 56.56 279 ARG A C 1
ATOM 2189 O O . ARG A 1 279 ? 14.147 2.128 20.877 1.00 56.56 279 ARG A O 1
ATOM 2196 N N . LYS A 1 280 ? 15.090 3.957 21.811 1.00 61.34 280 LYS A N 1
ATOM 2197 C CA . LYS A 1 280 ? 14.542 3.751 23.166 1.00 61.34 280 LYS A CA 1
ATOM 2198 C C . LYS A 1 280 ? 13.214 4.483 23.412 1.00 61.34 280 LYS A C 1
ATOM 2200 O O . LYS A 1 280 ? 12.256 3.825 23.792 1.00 61.34 280 LYS A O 1
ATOM 2205 N N . ARG A 1 281 ? 13.119 5.788 23.115 1.00 66.12 281 ARG A N 1
ATOM 2206 C CA . ARG A 1 281 ? 11.950 6.625 23.478 1.00 66.12 281 ARG A CA 1
ATOM 2207 C C . ARG A 1 281 ? 10.684 6.382 22.639 1.00 66.12 281 ARG A C 1
ATOM 2209 O O . ARG A 1 281 ? 9.598 6.355 23.187 1.00 66.12 281 ARG A O 1
ATOM 2216 N N . TYR A 1 282 ? 10.807 6.135 21.330 1.00 70.25 282 TYR A N 1
ATOM 2217 C CA . TYR A 1 282 ? 9.655 6.000 20.408 1.00 70.25 282 TYR A CA 1
ATOM 2218 C C . TYR A 1 282 ? 9.467 4.574 19.859 1.00 70.25 282 TYR A C 1
ATOM 2220 O O . TYR A 1 282 ? 9.004 4.362 18.730 1.00 70.25 282 TYR A O 1
ATOM 2228 N N . LYS A 1 283 ? 9.882 3.562 20.628 1.00 69.38 283 LYS A N 1
ATOM 2229 C CA . LYS A 1 283 ? 9.784 2.144 20.242 1.00 69.38 283 LYS A CA 1
ATOM 2230 C C . LYS A 1 283 ? 8.335 1.695 19.946 1.00 69.38 283 LYS A C 1
ATOM 2232 O O . LYS A 1 283 ? 8.167 0.988 18.944 1.00 69.38 283 LYS A O 1
ATOM 2237 N N . PRO A 1 284 ? 7.303 2.115 20.712 1.00 67.06 284 PRO A N 1
ATOM 2238 C CA . PRO A 1 284 ? 5.908 1.746 20.441 1.00 67.06 284 PRO A CA 1
ATOM 2239 C C . PRO A 1 284 ? 5.405 2.308 19.105 1.00 67.06 284 PRO A C 1
ATOM 2241 O O . PRO A 1 284 ? 4.934 1.553 18.251 1.00 67.06 284 PRO A O 1
ATOM 2244 N N . PHE A 1 285 ? 5.633 3.602 18.856 1.00 70.69 285 PHE A N 1
ATOM 2245 C CA . PHE A 1 285 ? 5.270 4.263 17.598 1.00 70.69 285 PHE A CA 1
ATOM 2246 C C . PHE A 1 285 ? 5.919 3.591 16.380 1.00 70.69 285 PHE A C 1
ATOM 2248 O O . PHE A 1 285 ? 5.268 3.360 15.364 1.00 70.69 285 PHE A O 1
ATOM 2255 N N . ARG A 1 286 ? 7.196 3.197 16.476 1.00 70.88 286 ARG A N 1
ATOM 2256 C CA . ARG A 1 286 ? 7.899 2.518 15.375 1.00 70.88 286 ARG A CA 1
ATOM 2257 C C . ARG A 1 286 ? 7.278 1.163 15.027 1.00 70.88 286 ARG A C 1
ATOM 2259 O O . ARG A 1 286 ? 7.224 0.801 13.850 1.00 70.88 286 ARG A O 1
ATOM 2266 N N . ARG A 1 287 ? 6.837 0.401 16.031 1.00 69.75 287 ARG A N 1
ATOM 2267 C CA . ARG A 1 287 ? 6.151 -0.883 15.818 1.00 69.75 287 ARG A CA 1
ATOM 2268 C C . ARG A 1 287 ? 4.787 -0.668 15.162 1.00 69.75 287 ARG A C 1
ATOM 2270 O O . ARG A 1 287 ? 4.495 -1.347 14.179 1.00 69.75 287 ARG A O 1
ATOM 2277 N N . ALA A 1 288 ? 4.016 0.309 15.641 1.00 67.06 288 ALA A N 1
ATOM 2278 C CA . ALA A 1 288 ? 2.734 0.691 15.046 1.00 67.06 288 ALA A CA 1
ATOM 2279 C C . ALA A 1 288 ? 2.894 1.160 13.588 1.00 67.06 288 ALA A C 1
ATOM 2281 O O . ALA A 1 288 ? 2.162 0.712 12.705 1.00 67.06 288 ALA A O 1
ATOM 2282 N N . LEU A 1 289 ? 3.914 1.976 13.304 1.00 71.31 289 LEU A N 1
ATOM 2283 C CA . LEU A 1 289 ? 4.247 2.438 11.957 1.00 71.31 289 LEU A CA 1
ATOM 2284 C C . LEU A 1 289 ? 4.586 1.275 11.017 1.00 71.31 289 LEU A C 1
ATOM 2286 O O . LEU A 1 289 ? 4.045 1.214 9.918 1.00 71.31 289 LEU A O 1
ATOM 2290 N N . ARG A 1 290 ? 5.442 0.330 11.434 1.00 71.06 290 ARG A N 1
ATOM 2291 C CA . ARG A 1 290 ? 5.787 -0.839 10.599 1.00 71.06 290 ARG A CA 1
ATOM 2292 C C . ARG A 1 290 ? 4.567 -1.696 10.284 1.00 71.06 290 ARG A C 1
ATOM 2294 O O . ARG A 1 290 ? 4.405 -2.083 9.135 1.00 71.06 290 ARG A O 1
ATOM 2301 N N . ARG A 1 291 ? 3.703 -1.955 11.272 1.00 70.06 291 ARG A N 1
ATOM 2302 C CA . ARG A 1 291 ? 2.461 -2.718 11.064 1.00 70.06 291 ARG A CA 1
ATOM 2303 C C . ARG A 1 291 ? 1.497 -1.994 10.124 1.00 70.06 291 ARG A C 1
ATOM 2305 O O . ARG A 1 291 ? 0.920 -2.625 9.250 1.00 70.06 291 ARG A O 1
ATOM 2312 N N . SER A 1 292 ? 1.391 -0.673 10.251 1.00 69.19 292 SER A N 1
ATOM 2313 C CA . SER A 1 292 ? 0.507 0.151 9.414 1.00 69.19 292 SER A CA 1
ATOM 2314 C C . SER A 1 292 ? 1.047 0.370 7.992 1.00 69.19 292 SER A C 1
ATOM 2316 O O . SER A 1 292 ? 0.272 0.646 7.082 1.00 69.19 292 SER A O 1
ATOM 2318 N N . LEU A 1 293 ? 2.360 0.223 7.770 1.00 71.00 293 LEU A N 1
ATOM 2319 C CA . LEU A 1 293 ? 2.983 0.311 6.443 1.00 71.00 293 LEU A CA 1
ATOM 2320 C C . LEU A 1 293 ? 2.692 -0.908 5.562 1.00 71.00 293 LEU A C 1
ATOM 2322 O O . LEU A 1 293 ? 2.595 -0.747 4.351 1.00 71.00 293 LEU A O 1
ATOM 2326 N N . VAL A 1 294 ? 2.536 -2.102 6.144 1.00 74.00 294 VAL A N 1
ATOM 2327 C CA . VAL A 1 294 ? 2.264 -3.343 5.394 1.00 74.00 294 VAL A CA 1
ATOM 2328 C C . VAL A 1 294 ? 1.035 -3.222 4.479 1.00 74.00 294 VAL A C 1
ATOM 2330 O O . VAL A 1 294 ? 1.194 -3.442 3.279 1.00 74.00 294 VAL A O 1
ATOM 2333 N N . PRO A 1 295 ? -0.163 -2.822 4.960 1.00 72.19 295 PRO A N 1
ATOM 2334 C CA . PRO A 1 295 ? -1.330 -2.692 4.087 1.00 72.19 295 PRO A CA 1
ATOM 2335 C C . PRO A 1 295 ? -1.179 -1.570 3.050 1.00 72.19 295 PRO A C 1
ATOM 2337 O O . PRO A 1 295 ? -1.684 -1.701 1.939 1.00 72.19 295 PRO A O 1
ATOM 2340 N N . ILE A 1 296 ? -0.460 -0.486 3.370 1.00 73.69 296 ILE A N 1
ATOM 2341 C CA . ILE A 1 296 ? -0.217 0.617 2.425 1.00 73.69 296 ILE A CA 1
ATOM 2342 C C . ILE A 1 296 ? 0.702 0.158 1.287 1.00 73.69 296 ILE A C 1
ATOM 2344 O O . ILE A 1 296 ? 0.431 0.440 0.122 1.00 73.69 296 ILE A O 1
ATOM 2348 N N . LEU A 1 297 ? 1.769 -0.575 1.617 1.00 75.75 297 LEU A N 1
ATOM 2349 C CA . LEU A 1 297 ? 2.681 -1.156 0.635 1.00 75.75 297 LEU A CA 1
ATOM 2350 C C . LEU A 1 297 ? 1.973 -2.205 -0.220 1.00 75.75 297 LEU A C 1
ATOM 2352 O O . LEU A 1 297 ? 2.097 -2.154 -1.435 1.00 75.75 297 LEU A O 1
ATOM 2356 N N . ALA A 1 298 ? 1.177 -3.089 0.387 1.00 73.50 298 ALA A N 1
ATOM 2357 C CA . ALA A 1 298 ? 0.392 -4.075 -0.350 1.00 73.50 298 ALA A CA 1
ATOM 2358 C C . ALA A 1 298 ? -0.574 -3.406 -1.344 1.00 73.50 298 ALA A C 1
ATOM 2360 O O . ALA A 1 298 ? -0.603 -3.779 -2.515 1.00 73.50 298 ALA A O 1
ATOM 2361 N N . ALA A 1 299 ? -1.305 -2.371 -0.913 1.00 75.81 299 ALA A N 1
ATOM 2362 C CA . ALA A 1 299 ? -2.191 -1.607 -1.790 1.00 75.81 299 ALA A CA 1
ATOM 2363 C C . ALA A 1 299 ? -1.423 -0.931 -2.938 1.00 75.81 299 ALA A C 1
ATOM 2365 O O . ALA A 1 299 ? -1.857 -0.994 -4.087 1.00 75.81 299 ALA A O 1
ATOM 2366 N N . ALA A 1 300 ? -0.263 -0.334 -2.649 1.00 76.81 300 ALA A N 1
ATOM 2367 C CA . ALA A 1 300 ? 0.591 0.267 -3.667 1.00 76.81 300 ALA A CA 1
ATOM 2368 C C . ALA A 1 300 ? 1.103 -0.774 -4.675 1.00 76.81 300 ALA A C 1
ATOM 2370 O O . ALA A 1 300 ? 1.023 -0.537 -5.876 1.00 76.81 300 ALA A O 1
ATOM 2371 N N . THR A 1 301 ? 1.569 -1.941 -4.219 1.00 80.19 301 THR A N 1
ATOM 2372 C CA . THR A 1 301 ? 2.039 -3.029 -5.091 1.00 80.19 301 THR A CA 1
ATOM 2373 C C . THR A 1 301 ? 0.924 -3.558 -5.986 1.00 80.19 301 THR A C 1
ATOM 2375 O O . THR A 1 301 ? 1.143 -3.724 -7.183 1.00 80.19 301 THR A O 1
ATOM 2378 N N . ILE A 1 302 ? -0.279 -3.770 -5.442 1.00 80.88 302 ILE A N 1
ATOM 2379 C CA . ILE A 1 302 ? -1.446 -4.189 -6.231 1.00 80.88 302 ILE A CA 1
ATOM 2380 C C . ILE A 1 302 ? -1.756 -3.140 -7.301 1.00 80.88 302 ILE A C 1
ATOM 2382 O O . ILE A 1 302 ? -1.946 -3.482 -8.464 1.00 80.88 302 ILE A O 1
ATOM 2386 N N . LEU A 1 303 ? -1.756 -1.858 -6.934 1.00 81.00 303 LEU A N 1
ATOM 2387 C CA . LEU A 1 303 ? -2.085 -0.774 -7.855 1.00 81.00 303 LEU A CA 1
ATOM 2388 C C . LEU A 1 303 ? -1.036 -0.619 -8.966 1.00 81.00 303 LEU A C 1
ATOM 2390 O O . LEU A 1 303 ? -1.407 -0.440 -10.126 1.00 81.00 303 LEU A O 1
ATOM 2394 N N . ILE A 1 304 ? 0.253 -0.759 -8.641 1.00 80.75 304 ILE A N 1
ATOM 2395 C CA . ILE A 1 304 ? 1.341 -0.822 -9.630 1.00 80.75 304 ILE A CA 1
ATOM 2396 C C . ILE A 1 304 ? 1.138 -2.025 -10.552 1.00 80.75 304 ILE A C 1
ATOM 2398 O O . ILE A 1 304 ? 1.177 -1.866 -11.768 1.00 80.75 304 ILE A O 1
ATOM 2402 N N . GLY A 1 305 ? 0.873 -3.209 -9.993 1.00 78.25 305 GLY A N 1
ATOM 2403 C CA . GLY A 1 305 ? 0.668 -4.437 -10.760 1.00 78.25 305 GLY A CA 1
ATOM 2404 C C . GLY A 1 305 ? -0.500 -4.332 -11.740 1.00 78.25 305 GLY A C 1
ATOM 2405 O O . GLY A 1 305 ? -0.343 -4.647 -12.917 1.00 78.25 305 GLY A O 1
ATOM 2406 N N . VAL A 1 306 ? -1.646 -3.815 -11.291 1.00 81.44 306 VAL A N 1
ATOM 2407 C CA . VAL A 1 306 ? -2.829 -3.603 -12.140 1.00 81.44 306 VAL A CA 1
ATOM 2408 C C . VAL A 1 306 ? -2.546 -2.568 -13.231 1.00 81.44 306 VAL A C 1
ATOM 2410 O O . VAL A 1 306 ? -2.877 -2.797 -14.394 1.00 81.44 306 VAL A O 1
ATOM 2413 N N . SER A 1 307 ? -1.897 -1.454 -12.883 1.00 77.88 307 SER A N 1
ATOM 2414 C CA . SER A 1 307 ? -1.610 -0.369 -13.832 1.00 77.88 307 SER A CA 1
ATOM 2415 C C . SER A 1 307 ? -0.603 -0.801 -14.901 1.00 77.88 307 SER A C 1
ATOM 2417 O O . SER A 1 307 ? -0.872 -0.675 -16.096 1.00 77.88 307 SER A O 1
ATOM 2419 N N . CYS A 1 308 ? 0.535 -1.368 -14.489 1.00 76.69 308 CYS A N 1
ATOM 2420 C CA . CYS A 1 308 ? 1.568 -1.854 -15.402 1.00 76.69 308 CYS A CA 1
ATOM 2421 C C . CYS A 1 308 ? 1.076 -3.046 -16.229 1.00 76.69 308 CYS A C 1
ATOM 2423 O O . CYS A 1 308 ? 1.293 -3.075 -17.439 1.00 76.69 308 CYS A O 1
ATOM 2425 N N . GLY A 1 309 ? 0.369 -3.995 -15.608 1.00 75.00 309 GLY A N 1
ATOM 2426 C CA . GLY A 1 309 ? -0.180 -5.166 -16.292 1.00 75.00 309 GLY A CA 1
ATOM 2427 C C . GLY A 1 309 ? -1.188 -4.790 -17.377 1.00 75.00 309 GLY A C 1
ATOM 2428 O O . GLY A 1 309 ? -1.136 -5.329 -18.483 1.00 75.00 309 GLY A O 1
ATOM 2429 N N . TRP A 1 310 ? -2.059 -3.810 -17.114 1.00 77.88 310 TRP A N 1
ATOM 2430 C CA . TRP A 1 310 ? -3.014 -3.327 -18.112 1.00 77.88 310 TRP A CA 1
ATOM 2431 C C . TRP A 1 310 ? -2.327 -2.646 -19.302 1.00 77.88 310 TRP A C 1
ATOM 2433 O O . TRP A 1 310 ? -2.679 -2.916 -20.455 1.00 77.88 310 TRP A O 1
ATOM 2443 N N . VAL A 1 311 ? -1.324 -1.797 -19.046 1.00 75.44 311 VAL A N 1
ATOM 2444 C CA . VAL A 1 311 ? -0.554 -1.121 -20.104 1.00 75.44 311 VAL A CA 1
ATOM 2445 C C . VAL A 1 311 ? 0.232 -2.128 -20.942 1.00 75.44 311 VAL A C 1
ATOM 2447 O O . VAL A 1 311 ? 0.175 -2.051 -22.170 1.00 75.44 311 VAL A O 1
ATOM 2450 N N . LEU A 1 312 ? 0.902 -3.098 -20.312 1.00 73.38 312 LEU A N 1
ATOM 2451 C CA . LEU A 1 312 ? 1.650 -4.148 -21.006 1.00 73.38 312 LEU A CA 1
ATOM 2452 C C . LEU A 1 312 ? 0.725 -4.969 -21.913 1.00 73.38 312 LEU A C 1
ATOM 2454 O O . LEU A 1 312 ? 0.985 -5.090 -23.108 1.00 73.38 312 LEU A O 1
ATOM 2458 N N . ALA A 1 313 ? -0.413 -5.426 -21.382 1.00 69.88 313 ALA A N 1
ATOM 2459 C CA . ALA A 1 313 ? -1.404 -6.177 -22.148 1.00 69.88 313 ALA A CA 1
ATOM 2460 C C . ALA A 1 313 ? -1.973 -5.364 -23.325 1.00 69.88 313 ALA A C 1
ATOM 2462 O O . ALA A 1 313 ? -2.263 -5.906 -24.394 1.00 69.88 313 ALA A O 1
ATOM 2463 N N . ARG A 1 314 ? -2.146 -4.045 -23.167 1.00 76.50 314 ARG A N 1
ATOM 2464 C CA . ARG A 1 314 ? -2.604 -3.165 -24.254 1.00 76.50 314 ARG A CA 1
ATOM 2465 C C . ARG A 1 314 ? -1.514 -2.936 -25.304 1.00 76.50 314 ARG A C 1
ATOM 2467 O O . ARG A 1 314 ? -1.823 -2.938 -26.500 1.00 76.50 314 ARG A O 1
ATOM 2474 N N . GLY A 1 315 ? -0.270 -2.745 -24.870 1.00 69.25 315 GLY A N 1
ATOM 2475 C CA . GLY A 1 315 ? 0.901 -2.613 -25.735 1.00 69.25 315 GLY A CA 1
ATOM 2476 C C . GLY A 1 315 ? 1.094 -3.860 -26.588 1.00 69.25 315 GLY A C 1
ATOM 2477 O O . GLY A 1 315 ? 1.153 -3.756 -27.812 1.00 69.25 315 GLY A O 1
ATOM 2478 N N . GLU A 1 316 ? 1.041 -5.033 -25.960 1.00 65.38 316 GLU A N 1
ATOM 2479 C CA . GLU A 1 316 ? 1.090 -6.337 -26.619 1.00 65.38 316 GLU A CA 1
ATOM 2480 C C . GLU A 1 316 ? -0.026 -6.476 -27.659 1.00 65.38 316 GLU A C 1
ATOM 2482 O O . GLU A 1 316 ? 0.250 -6.702 -28.834 1.00 65.38 316 GLU A O 1
ATOM 2487 N N . ARG A 1 317 ? -1.293 -6.235 -27.287 1.00 69.12 317 ARG A N 1
ATOM 2488 C CA . ARG A 1 317 ? -2.416 -6.284 -28.245 1.00 69.12 317 ARG A CA 1
ATOM 2489 C C . ARG A 1 317 ? -2.212 -5.348 -29.434 1.00 69.12 317 ARG A C 1
ATOM 2491 O O . ARG A 1 317 ? -2.640 -5.672 -30.539 1.00 69.12 317 ARG A O 1
ATOM 2498 N N . SER A 1 318 ? -1.604 -4.186 -29.218 1.00 67.44 318 SER A N 1
ATOM 2499 C CA . SER A 1 318 ? -1.351 -3.196 -30.271 1.00 67.44 318 SER A CA 1
ATOM 2500 C C . SER A 1 318 ? -0.182 -3.602 -31.174 1.00 67.44 318 SER A C 1
ATOM 2502 O O . SER A 1 318 ? -0.245 -3.383 -32.382 1.00 67.44 318 SER A O 1
ATOM 2504 N N . ALA A 1 319 ? 0.867 -4.209 -30.615 1.00 61.28 319 ALA A N 1
ATOM 2505 C CA . ALA A 1 319 ? 1.977 -4.788 -31.369 1.00 61.28 319 ALA A CA 1
ATOM 2506 C C . ALA A 1 319 ? 1.508 -5.996 -32.196 1.00 61.28 319 ALA A C 1
ATOM 2508 O O . ALA A 1 319 ? 1.744 -6.050 -33.399 1.00 61.28 319 ALA A O 1
ATOM 2509 N N . VAL A 1 320 ? 0.720 -6.889 -31.593 1.00 55.59 320 VAL A N 1
ATOM 2510 C CA . VAL A 1 320 ? 0.109 -8.045 -32.262 1.00 55.59 320 VAL A CA 1
ATOM 2511 C C . VAL A 1 320 ? -0.833 -7.609 -33.385 1.00 55.59 320 VAL A C 1
ATOM 2513 O O . VAL A 1 320 ? -0.830 -8.222 -34.443 1.00 55.59 320 VAL A O 1
ATOM 2516 N N . ARG A 1 321 ? -1.623 -6.536 -33.223 1.00 63.56 321 ARG A N 1
ATOM 2517 C CA . ARG A 1 321 ? -2.448 -5.991 -34.324 1.00 63.56 321 ARG A CA 1
ATOM 2518 C C . ARG A 1 321 ? -1.607 -5.474 -35.492 1.00 63.56 321 ARG A C 1
ATOM 2520 O O . ARG A 1 321 ? -2.011 -5.668 -36.630 1.00 63.56 321 ARG A O 1
ATOM 2527 N N . ARG A 1 322 ? -0.452 -4.857 -35.217 1.00 60.12 322 ARG A N 1
ATOM 2528 C CA . ARG A 1 322 ? 0.492 -4.406 -36.252 1.00 60.12 322 ARG A CA 1
ATOM 2529 C C . ARG A 1 322 ? 1.159 -5.583 -36.971 1.00 60.12 322 ARG A C 1
ATOM 2531 O O . ARG A 1 322 ? 1.286 -5.543 -38.186 1.00 60.12 322 ARG A O 1
ATOM 2538 N N . MET A 1 323 ? 1.498 -6.654 -36.250 1.00 52.19 323 MET A N 1
ATOM 2539 C CA . MET A 1 323 ? 2.034 -7.888 -36.846 1.00 52.19 323 MET A CA 1
ATOM 2540 C C . MET A 1 323 ? 0.974 -8.727 -37.575 1.00 52.19 323 MET A C 1
ATOM 2542 O O . MET A 1 323 ? 1.293 -9.409 -38.544 1.00 52.19 323 MET A O 1
ATOM 2546 N N . LYS A 1 324 ? -0.300 -8.645 -37.172 1.00 49.22 324 LYS A N 1
ATOM 2547 C CA . LYS A 1 324 ? -1.430 -9.324 -37.831 1.00 49.22 324 LYS A CA 1
ATOM 2548 C C . LYS A 1 324 ? -1.729 -8.823 -39.248 1.00 49.22 324 LYS A C 1
ATOM 2550 O O . LYS A 1 324 ? -2.539 -9.449 -39.919 1.00 49.22 324 LYS A O 1
ATOM 2555 N N . GLY A 1 325 ? -1.060 -7.765 -39.711 1.00 50.19 325 GLY A N 1
ATOM 2556 C CA . GLY A 1 325 ? -0.983 -7.443 -41.136 1.00 50.19 325 GLY A CA 1
ATOM 2557 C C . GLY A 1 325 ? -0.150 -8.442 -41.953 1.00 50.19 325 GLY A C 1
ATOM 2558 O O . GLY A 1 325 ? -0.366 -8.516 -43.151 1.00 50.19 325 GLY A O 1
ATOM 2559 N N . ASN A 1 326 ? 0.741 -9.234 -41.328 1.00 51.06 326 ASN A N 1
ATOM 2560 C CA . ASN A 1 326 ? 1.652 -10.156 -42.029 1.00 51.06 326 ASN A CA 1
ATOM 2561 C C . ASN A 1 326 ? 1.802 -11.576 -41.440 1.00 51.06 326 ASN A C 1
ATOM 2563 O O . ASN A 1 326 ? 2.305 -12.439 -42.148 1.00 51.06 326 ASN A O 1
ATOM 2567 N N . ALA A 1 327 ? 1.368 -11.894 -40.214 1.00 47.66 327 ALA A N 1
ATOM 2568 C CA . ALA A 1 327 ? 1.246 -13.294 -39.768 1.00 47.66 327 ALA A CA 1
ATOM 2569 C C . ALA A 1 327 ? 0.394 -13.428 -38.497 1.00 47.66 327 ALA A C 1
ATOM 2571 O O . ALA A 1 327 ? 0.492 -12.640 -37.556 1.00 47.66 327 ALA A O 1
ATOM 2572 N N . VAL A 1 328 ? -0.440 -14.469 -38.443 1.00 48.00 328 VAL A N 1
ATOM 2573 C CA . VAL A 1 328 ? -1.264 -14.823 -37.279 1.00 48.00 328 VAL A CA 1
ATOM 2574 C C . VAL A 1 328 ? -0.389 -15.482 -36.207 1.00 48.00 328 VAL A C 1
ATOM 2576 O O . VAL A 1 328 ? -0.348 -16.706 -36.101 1.00 48.00 328 VAL A O 1
ATOM 2579 N N . VAL A 1 329 ? 0.284 -14.684 -35.380 1.00 48.41 329 VAL A N 1
ATOM 2580 C CA . VAL A 1 329 ? 1.004 -15.185 -34.198 1.00 48.41 329 VAL A CA 1
ATOM 2581 C C . VAL A 1 329 ? 0.552 -14.390 -32.973 1.00 48.41 329 VAL A C 1
ATOM 2583 O O . VAL A 1 329 ? 0.664 -13.167 -32.930 1.00 48.41 329 VAL A O 1
ATOM 2586 N N . SER A 1 330 ? -0.055 -15.069 -31.996 1.00 49.28 330 SER A N 1
ATOM 2587 C CA . SER A 1 330 ? -0.188 -14.542 -30.634 1.00 49.28 330 SER A CA 1
ATOM 2588 C C . SER A 1 330 ? 0.705 -15.380 -29.737 1.00 49.28 330 SER A C 1
ATOM 2590 O O . SER A 1 330 ? 0.670 -16.604 -29.840 1.00 49.28 330 SER A O 1
ATOM 2592 N N . LEU A 1 331 ? 1.461 -14.739 -28.847 1.00 45.97 331 LEU A N 1
ATOM 2593 C CA . LEU A 1 331 ? 2.383 -15.421 -27.936 1.00 45.97 331 LEU A CA 1
ATOM 2594 C C . LEU A 1 331 ? 1.652 -16.452 -27.059 1.00 45.97 331 LEU A C 1
ATOM 2596 O O . LEU A 1 331 ? 2.172 -17.523 -26.792 1.00 45.97 331 LEU A O 1
ATOM 2600 N N . SER A 1 332 ? 0.391 -16.185 -26.696 1.00 51.06 332 SER A N 1
ATOM 2601 C CA . SER A 1 332 ? -0.471 -17.161 -26.014 1.00 51.06 332 SER A CA 1
ATOM 2602 C C . SER A 1 332 ? -0.710 -18.435 -26.833 1.00 51.06 332 SER A C 1
ATOM 2604 O O . SER A 1 332 ? -0.677 -19.527 -26.285 1.00 51.06 332 SER A O 1
ATOM 2606 N N . ARG A 1 333 ? -0.880 -18.314 -28.159 1.00 47.47 333 ARG A N 1
ATOM 2607 C CA . ARG A 1 333 ? -0.984 -19.466 -29.067 1.00 47.47 333 ARG A CA 1
ATOM 2608 C C . ARG A 1 333 ? 0.367 -20.109 -29.344 1.00 47.47 333 ARG A C 1
ATOM 2610 O O . ARG A 1 333 ? 0.396 -21.253 -29.772 1.00 47.47 333 ARG A O 1
ATOM 2617 N N . GLU A 1 334 ? 1.456 -19.374 -29.172 1.00 52.16 334 GLU A N 1
ATOM 2618 C CA . GLU A 1 334 ? 2.821 -19.872 -29.312 1.00 52.16 334 GLU A CA 1
ATOM 2619 C C . GLU A 1 334 ? 3.200 -20.715 -28.093 1.00 52.16 334 GLU A C 1
ATOM 2621 O O . GLU A 1 334 ? 3.659 -21.832 -28.266 1.00 52.16 334 GLU A O 1
ATOM 2626 N N . VAL A 1 335 ? 2.828 -20.278 -26.885 1.00 51.75 335 VAL A N 1
ATOM 2627 C CA . VAL A 1 335 ? 2.878 -21.081 -25.653 1.00 51.75 335 VAL A CA 1
ATOM 2628 C C . VAL A 1 335 ? 1.960 -22.307 -25.749 1.00 51.75 335 VAL A C 1
ATOM 2630 O O . VAL A 1 335 ? 2.385 -23.402 -25.398 1.00 51.75 335 VAL A O 1
ATOM 2633 N N . ASP A 1 336 ? 0.753 -22.176 -26.318 1.00 51.62 336 ASP A N 1
ATOM 2634 C CA . ASP A 1 336 ? -0.125 -23.331 -26.591 1.00 51.62 336 ASP A CA 1
ATOM 2635 C C . ASP A 1 336 ? 0.403 -24.253 -27.718 1.00 51.62 336 ASP A C 1
ATOM 2637 O O . ASP A 1 336 ? -0.010 -25.414 -27.823 1.00 51.62 336 ASP A O 1
ATOM 2641 N N . ARG A 1 337 ? 1.294 -23.752 -28.589 1.00 48.00 337 ARG A N 1
ATOM 2642 C CA . ARG A 1 337 ? 1.982 -24.520 -29.645 1.00 48.00 337 ARG A CA 1
ATOM 2643 C C . ARG A 1 337 ? 3.323 -25.093 -29.182 1.00 48.00 337 ARG A C 1
ATOM 2645 O O . ARG A 1 337 ? 3.780 -26.053 -29.801 1.00 48.00 337 ARG A O 1
ATOM 2652 N N . CYS A 1 338 ? 3.916 -24.563 -28.114 1.00 44.47 338 CYS A N 1
ATOM 2653 C CA . CYS A 1 338 ? 5.160 -25.048 -27.536 1.00 44.47 338 CYS A CA 1
ATOM 2654 C C . CYS A 1 338 ? 4.949 -26.418 -26.867 1.00 44.47 338 CYS A C 1
ATOM 2656 O O . CYS A 1 338 ? 4.445 -26.579 -25.758 1.00 44.47 338 CYS A O 1
ATOM 2658 N N . ASP A 1 339 ? 5.368 -27.419 -27.632 1.00 54.94 339 ASP A N 1
ATOM 2659 C CA . ASP A 1 339 ? 6.043 -28.652 -27.235 1.00 54.94 339 ASP A CA 1
ATOM 2660 C C . ASP A 1 339 ? 5.300 -29.817 -26.586 1.00 54.94 339 ASP A C 1
ATOM 2662 O O . ASP A 1 339 ? 5.770 -30.937 -26.764 1.00 54.94 339 ASP A O 1
ATOM 2666 N N . TYR A 1 340 ? 4.115 -29.696 -25.982 1.00 56.12 340 TYR A N 1
ATOM 2667 C CA . TYR A 1 340 ? 3.469 -30.921 -25.453 1.00 56.12 340 TYR A CA 1
ATOM 2668 C C . TYR A 1 340 ? 2.650 -31.705 -26.493 1.00 56.12 340 TYR A C 1
ATOM 2670 O O . TYR A 1 340 ? 2.693 -32.937 -26.541 1.00 56.12 340 TYR A O 1
ATOM 2678 N N . ARG A 1 341 ? 1.912 -31.016 -27.374 1.00 55.09 341 ARG A N 1
ATOM 2679 C CA . ARG A 1 341 ? 1.071 -31.679 -28.395 1.00 55.09 341 ARG A CA 1
ATOM 2680 C C . ARG A 1 341 ? 1.884 -32.237 -29.564 1.00 55.09 341 ARG A C 1
ATOM 2682 O O . ARG A 1 341 ? 1.639 -33.361 -29.988 1.00 55.09 341 ARG A O 1
ATOM 2689 N N . LEU A 1 342 ? 2.882 -31.491 -30.042 1.00 61.12 342 LEU A N 1
ATOM 2690 C CA . LEU A 1 342 ? 3.754 -31.924 -31.142 1.00 61.12 342 LEU A CA 1
ATOM 2691 C C . LEU A 1 342 ? 4.641 -33.114 -30.746 1.00 61.12 342 LEU A C 1
ATOM 2693 O O . LEU A 1 342 ? 4.823 -34.029 -31.553 1.00 61.12 342 LEU A O 1
ATOM 2697 N N . LEU A 1 343 ? 5.138 -33.139 -29.502 1.00 68.06 343 LEU A N 1
ATOM 2698 C CA . LEU A 1 343 ? 5.892 -34.269 -28.957 1.00 68.06 343 LEU A CA 1
ATOM 2699 C C . LEU A 1 343 ? 5.003 -35.514 -28.823 1.00 68.06 343 LEU A C 1
ATOM 2701 O O . LEU A 1 343 ? 5.385 -36.589 -29.289 1.00 68.06 343 LEU A O 1
ATOM 2705 N N . ARG A 1 344 ? 3.782 -35.361 -28.287 1.00 74.56 344 ARG A N 1
ATOM 2706 C CA . ARG A 1 344 ? 2.792 -36.448 -28.189 1.00 74.56 344 ARG A CA 1
ATOM 2707 C C . ARG A 1 344 ? 2.471 -37.054 -29.555 1.00 74.56 344 ARG A C 1
ATOM 2709 O O . ARG A 1 344 ? 2.488 -38.273 -29.705 1.00 74.56 344 ARG A O 1
ATOM 2716 N N . ASP A 1 345 ? 2.226 -36.222 -30.563 1.00 76.56 345 ASP A N 1
ATOM 2717 C CA . ASP A 1 345 ? 1.866 -36.691 -31.904 1.00 76.56 345 ASP A CA 1
ATOM 2718 C C . ASP A 1 345 ? 3.064 -37.302 -32.658 1.00 76.56 345 ASP A C 1
ATOM 2720 O O . ASP A 1 345 ? 2.882 -38.153 -33.535 1.00 76.56 345 ASP A O 1
ATOM 2724 N N . ARG A 1 346 ? 4.310 -36.916 -32.332 1.00 75.62 346 ARG A N 1
ATOM 2725 C CA . ARG A 1 346 ? 5.510 -37.635 -32.801 1.00 75.62 346 ARG A CA 1
ATOM 2726 C C . ARG A 1 346 ? 5.634 -39.002 -32.141 1.00 75.62 346 ARG A C 1
ATOM 2728 O O . ARG A 1 346 ? 5.767 -39.985 -32.865 1.00 75.62 346 ARG A O 1
ATOM 2735 N N . MET A 1 347 ? 5.519 -39.082 -30.815 1.00 78.06 347 MET A N 1
ATOM 2736 C CA . MET A 1 347 ? 5.610 -40.360 -30.101 1.00 78.06 347 MET A CA 1
ATOM 2737 C C . MET A 1 347 ? 4.499 -41.331 -30.517 1.00 78.06 347 MET A C 1
ATOM 2739 O O . MET A 1 347 ? 4.766 -42.508 -30.737 1.00 78.06 347 MET A O 1
ATOM 2743 N N . ALA A 1 348 ? 3.274 -40.843 -30.735 1.00 84.56 348 ALA A N 1
ATOM 2744 C CA . ALA A 1 348 ? 2.165 -41.663 -31.223 1.00 84.56 348 ALA A CA 1
ATOM 2745 C C . ALA A 1 348 ? 2.424 -42.232 -32.631 1.00 84.56 348 ALA A C 1
ATOM 2747 O O . ALA A 1 348 ? 2.117 -43.395 -32.903 1.00 84.56 348 ALA A O 1
ATOM 2748 N N . ARG A 1 349 ? 3.019 -41.438 -33.534 1.00 85.06 349 ARG A N 1
ATOM 2749 C CA . ARG A 1 349 ? 3.423 -41.907 -34.872 1.00 85.06 349 ARG A CA 1
ATOM 2750 C C . ARG A 1 349 ? 4.552 -42.928 -34.798 1.00 85.06 349 ARG A C 1
ATOM 2752 O O . ARG A 1 349 ? 4.485 -43.950 -35.475 1.00 85.06 349 ARG A O 1
ATOM 2759 N N . GLN A 1 350 ? 5.540 -42.685 -33.946 1.00 80.12 350 GLN A N 1
ATOM 2760 C CA . GLN A 1 350 ? 6.674 -43.583 -33.751 1.00 80.12 350 GLN A CA 1
ATOM 2761 C C . GLN A 1 350 ? 6.228 -44.923 -33.141 1.00 80.12 350 GLN A C 1
ATOM 2763 O O . GLN A 1 350 ? 6.640 -45.981 -33.607 1.00 80.12 350 GLN A O 1
ATOM 2768 N N . HIS A 1 351 ? 5.295 -44.900 -32.186 1.00 79.94 351 HIS A N 1
ATOM 2769 C CA . HIS A 1 351 ? 4.675 -46.101 -31.625 1.00 79.94 351 HIS A CA 1
ATOM 2770 C C . HIS A 1 351 ? 3.884 -46.897 -32.676 1.00 79.94 351 HIS A C 1
ATOM 2772 O O . HIS A 1 351 ? 4.060 -48.109 -32.786 1.00 79.94 351 HIS A O 1
ATOM 2778 N N . LYS A 1 352 ? 3.084 -46.229 -33.521 1.00 87.44 352 LYS A N 1
ATOM 2779 C CA . LYS A 1 352 ? 2.386 -46.886 -34.644 1.00 87.44 352 LYS A CA 1
ATOM 2780 C C . LYS A 1 352 ? 3.352 -47.536 -35.637 1.00 87.44 352 LYS A C 1
ATOM 2782 O O . LYS A 1 352 ? 3.086 -48.640 -36.101 1.00 87.44 352 LYS A O 1
ATOM 2787 N N . GLN A 1 353 ? 4.474 -46.884 -35.943 1.00 84.25 353 GLN A N 1
ATOM 2788 C CA . GLN A 1 353 ? 5.509 -47.452 -36.813 1.00 84.25 353 GLN A CA 1
ATOM 2789 C C . GLN A 1 353 ? 6.190 -48.673 -36.183 1.00 84.25 353 GLN A C 1
ATOM 2791 O O . GLN A 1 353 ? 6.448 -49.648 -36.886 1.00 84.25 353 GLN A O 1
ATOM 2796 N N . MET A 1 354 ? 6.443 -48.656 -34.871 1.00 76.06 354 MET A N 1
ATOM 2797 C CA . MET A 1 354 ? 6.990 -49.814 -34.155 1.00 76.06 354 MET A CA 1
ATOM 2798 C C . MET A 1 354 ? 6.009 -50.995 -34.140 1.00 76.06 354 MET A C 1
ATOM 2800 O O . MET A 1 354 ? 6.417 -52.119 -34.420 1.00 76.06 354 MET A O 1
ATOM 2804 N N . LEU A 1 355 ? 4.713 -50.749 -33.917 1.00 77.75 355 LEU A N 1
ATOM 2805 C CA . LEU A 1 355 ? 3.675 -51.787 -33.992 1.00 77.75 355 LEU A CA 1
ATOM 2806 C C . LEU A 1 355 ? 3.518 -52.371 -35.404 1.00 77.75 355 LEU A C 1
ATOM 2808 O O . LEU A 1 355 ? 3.306 -53.572 -35.549 1.00 77.75 355 LEU A O 1
ATOM 2812 N N . ALA A 1 356 ? 3.635 -51.541 -36.443 1.00 77.69 356 ALA A N 1
ATOM 2813 C CA . ALA A 1 356 ? 3.584 -52.001 -37.829 1.00 77.69 356 ALA A CA 1
ATOM 2814 C C . ALA A 1 356 ? 4.799 -52.873 -38.188 1.00 77.69 356 ALA A C 1
ATOM 2816 O O . ALA A 1 356 ? 4.640 -53.904 -38.831 1.00 77.69 356 ALA A O 1
ATOM 2817 N N . LYS A 1 357 ? 6.002 -52.510 -37.721 1.00 72.44 357 LYS A N 1
ATOM 2818 C CA . LYS A 1 357 ? 7.215 -53.318 -37.927 1.00 72.44 357 LYS A CA 1
ATOM 2819 C C . LYS A 1 357 ? 7.190 -54.637 -37.148 1.00 72.44 357 LYS A C 1
ATOM 2821 O O . LYS A 1 357 ? 7.623 -55.648 -37.683 1.00 72.44 357 LYS A O 1
ATOM 2826 N N . GLY A 1 358 ? 6.632 -54.650 -35.935 1.00 64.12 358 GLY A N 1
ATOM 2827 C CA . GLY A 1 358 ? 6.475 -55.871 -35.135 1.00 64.12 358 GLY A CA 1
ATOM 2828 C C . GLY A 1 358 ? 5.486 -56.893 -35.714 1.00 64.12 358 GLY A C 1
ATOM 2829 O O . GLY A 1 358 ? 5.593 -58.071 -35.403 1.00 64.12 358 GLY A O 1
ATOM 2830 N N . ARG A 1 359 ? 4.554 -56.474 -36.584 1.00 57.16 359 ARG A N 1
ATOM 2831 C CA . ARG A 1 359 ? 3.598 -57.375 -37.263 1.00 57.16 359 ARG A CA 1
ATOM 2832 C C . ARG A 1 359 ? 4.141 -58.052 -38.522 1.00 57.16 359 ARG A C 1
ATOM 2834 O O . ARG A 1 359 ? 3.489 -58.954 -39.025 1.00 57.16 359 ARG A O 1
ATOM 2841 N N . HIS A 1 360 ? 5.295 -57.629 -39.033 1.00 57.09 360 HIS A N 1
ATOM 2842 C CA . HIS A 1 360 ? 5.928 -58.227 -40.216 1.00 57.09 360 HIS A CA 1
ATOM 2843 C C . HIS A 1 360 ? 7.073 -59.196 -39.867 1.00 57.09 360 HIS A C 1
ATOM 2845 O O . HIS A 1 360 ? 7.797 -59.621 -40.760 1.00 57.09 360 HIS A O 1
ATOM 2851 N N . GLY A 1 361 ? 7.255 -59.516 -38.580 1.00 56.47 361 GLY A N 1
ATOM 2852 C CA . GLY A 1 361 ? 8.308 -60.403 -38.074 1.00 56.47 361 GLY A CA 1
ATOM 2853 C C . GLY A 1 361 ? 7.799 -61.638 -37.322 1.00 56.47 361 GLY A C 1
ATOM 2854 O O . GLY A 1 361 ? 8.550 -62.177 -36.513 1.00 56.47 361 GLY A O 1
ATOM 2855 N N . GLN A 1 362 ? 6.550 -62.058 -37.547 1.00 43.66 362 GLN A N 1
ATOM 2856 C CA . GLN A 1 362 ? 6.015 -63.355 -37.114 1.00 43.66 362 GLN A CA 1
ATOM 2857 C C . GLN A 1 362 ? 5.469 -64.124 -38.306 1.00 43.66 362 GLN A C 1
ATOM 2859 O O . GLN A 1 362 ? 4.830 -63.469 -39.163 1.00 43.66 362 GLN A O 1
#

InterPro domains:
  IPR017459 Glycosyl transferase family 3, N-terminal domain [PF02885] (4-52)
  IPR035902 Nucleoside phosphorylase/phosphoribosyltransferase catalytic domain superfamily [G3DSA:3.40.1030.10] (58-94)
  IPR036320 Glycosyl transferase family 3, N-terminal domain superfamily [SSF47648] (3-54)

Secondary structure (DSSP, 8-state):
--PPPPHHHHHHHHHHHHTT-S-HHHHHHHHHHHHHH---HHHHHHHHHHHHHH----SSPPP-S-----PPPSS----HHHHHHHHHHHHHHHHHTT--SS---------HHHHHHHHIIIIIHHHHHHHHHHHH-GGGGS-HHHHHHHHHHHHHHHHHHHHHHHHHHHHHHHHHHHHHTT---PPP--GGGGHHHHHHHHHHHHHHHHHHHHHHTTTT--S---TT----TTT---TT----SPPP-TT-HHHHHHHHHHHHHHHHHHHHHH-STHHHHTHHHHHHHHHHHHHHHHHHHHHHHHHHHHHHHHHHHHHHHHHTTT----HHHHHHHSSHHHHHHHHHHHHHHHHHHHTT--

Radius of gyration: 34.98 Å; chains: 1; bounding box: 91×85×80 Å